Protein AF-A0A7V1RHL3-F1 (afdb_monomer_lite)

Secondary structure (DSSP, 8-state):
---PPPPPPP--------------GGGGGSSS--------------------------------------------------------------PPP-PPPPPHHHHHHHHHHS--EETT-S-HHHHHHHHHHHHHHHHHHHHHHHHHTS--TTEEEEB-TT-SSEEEEEEE---TTT-HHHHHHTT-HHHHHHHHHHHTS--------EEEEEEEE-HHHHHHS---B------SB-HHHHHGGGT--S-----EE-SS-B-GGG--EEE-TTGGGS---BS---TTT---BBPTTSS-GGG-EEE-B-TT-EE-

Radius of gyration: 30.74 Å; chains: 1; bounding box: 94×78×85 Å

Sequence (316 aa):
MGRSQPAPRSSQNRRYSSARHAVSPEARARAAGACCPWASGAGSTAAGAGWAPSMRGDSAADHRNPARRPGSRGASARRIRRGARRNQCAEDATMPDSHAPLTEAQVRQFGEEGCLVLPEVFSPQETAAMAAEADRLLEMAINCSLALGGRSPRLDALRMPDDAETLDVRKLQPVNDLSELFRRVSGDERLLGPLRQLLGAEPVLMEEKLNYKQRIACPVFLQRIPTPVGDDRFFLHHDWGYYRMQGYPPEILSSAIAIDEVTSAKGPLRVLPGSHKREWPLKDPDPAHGLGIVRPGLVPESDLVEVLAPAGSVLI

pLDDT: mean 74.59, std 29.1, range [21.86, 98.75]

Foldseek 3Di:
DDDDDDDDDDDPDPDPPPDDDDDDPVVPPPPPDDDDDDDDDDDDDDDDDDDDDDDDDDDDDDDDDDDDDDDDDDDDPPPPPPPPPPPPDPPDPPDPPADDADDPVQLVQCVFFVKGKFAQLDPLVLLVVVVVVVVVVVVVQLVVCLVVLEHDPQWDWADEPPDLFKIFTFKGPDCLVVDVSVVVVVVDNNVQRHLCVNLVHRDDDDTDMDGDRDIDGDNSSSVRYPHHHDDSDDADFDVCLQVVLVVDDPSDDDKDAQSAFFDVVSVADWGQTNPVVDDADFPDSHSVDGPRHGDPPPDDPVNIDGDGHHHGMMMD

Structure (mmCIF, N/CA/C/O backbone):
data_AF-A0A7V1RHL3-F1
#
_entry.id   AF-A0A7V1RHL3-F1
#
loop_
_atom_site.group_PDB
_atom_site.id
_atom_site.type_symbol
_atom_site.label_atom_id
_atom_site.label_alt_id
_atom_site.label_comp_id
_atom_site.label_asym_id
_atom_site.label_entity_id
_atom_site.label_seq_id
_atom_site.pdbx_PDB_ins_code
_atom_site.Cartn_x
_atom_site.Cartn_y
_atom_site.Cartn_z
_atom_site.occupancy
_atom_site.B_iso_or_equiv
_atom_site.auth_seq_id
_atom_site.auth_comp_id
_atom_site.auth_asym_id
_atom_site.auth_atom_id
_atom_site.pdbx_PDB_model_num
ATOM 1 N N . MET A 1 1 ? -6.499 -20.873 -60.627 1.00 42.16 1 MET A N 1
ATOM 2 C CA . MET A 1 1 ? -5.258 -20.492 -59.918 1.00 42.16 1 MET A CA 1
ATOM 3 C C . MET A 1 1 ? -5.634 -19.583 -58.756 1.00 42.16 1 MET A C 1
ATOM 5 O O . MET A 1 1 ? -5.754 -18.382 -58.939 1.00 42.16 1 MET A O 1
ATOM 9 N N . GLY A 1 2 ? -5.931 -20.170 -57.596 1.00 33.84 2 GLY A N 1
ATOM 10 C CA . GLY A 1 2 ? -6.218 -19.429 -56.367 1.00 33.84 2 GLY A CA 1
ATOM 11 C C . GLY A 1 2 ? -4.930 -19.210 -55.579 1.00 33.84 2 GLY A C 1
ATOM 12 O O . GLY A 1 2 ? -4.141 -20.141 -55.436 1.00 33.84 2 GLY A O 1
ATOM 13 N N . ARG A 1 3 ? -4.704 -17.988 -55.092 1.00 35.59 3 ARG A N 1
ATOM 14 C CA . ARG A 1 3 ? -3.654 -17.691 -54.112 1.00 35.59 3 ARG A CA 1
ATOM 15 C C . ARG A 1 3 ? -4.319 -17.365 -52.779 1.00 35.59 3 ARG A C 1
ATOM 17 O O . ARG A 1 3 ? -4.963 -16.335 -52.626 1.00 35.59 3 ARG A O 1
ATOM 24 N N . SER A 1 4 ? -4.176 -18.305 -51.858 1.00 34.00 4 SER A N 1
ATOM 25 C CA . SER A 1 4 ? -4.563 -18.258 -50.452 1.00 34.00 4 SER A CA 1
ATOM 26 C C . SER A 1 4 ? -3.697 -17.267 -49.667 1.00 34.00 4 SER A C 1
ATOM 28 O O . SER A 1 4 ? -2.469 -17.339 -49.720 1.00 34.00 4 SER A O 1
ATOM 30 N N . GLN A 1 5 ? -4.341 -16.363 -48.928 1.00 36.94 5 GLN A N 1
ATOM 31 C CA . GLN A 1 5 ? -3.709 -15.526 -47.904 1.00 36.94 5 GLN A CA 1
ATOM 32 C C . GLN A 1 5 ? -3.441 -16.352 -46.630 1.00 36.94 5 GLN A C 1
ATOM 34 O O . GLN A 1 5 ? -4.254 -17.221 -46.304 1.00 36.94 5 GLN A O 1
ATOM 39 N N . PRO A 1 6 ? -2.346 -16.110 -45.886 1.00 34.62 6 PRO A N 1
ATOM 40 C CA . PRO A 1 6 ? -2.111 -16.787 -44.619 1.00 34.62 6 PRO A CA 1
ATOM 41 C C . PRO A 1 6 ? -2.853 -16.082 -43.471 1.00 34.62 6 PRO A C 1
ATOM 43 O O . PRO A 1 6 ? -2.792 -14.863 -43.326 1.00 34.62 6 PRO A O 1
ATOM 46 N N . ALA A 1 7 ? -3.540 -16.873 -42.648 1.00 34.12 7 ALA A N 1
ATOM 47 C CA . ALA A 1 7 ? -4.232 -16.432 -41.439 1.00 34.12 7 ALA A CA 1
ATOM 48 C C . ALA A 1 7 ? -3.252 -15.956 -40.339 1.00 34.12 7 ALA A C 1
ATOM 50 O O . ALA A 1 7 ? -2.138 -16.487 -40.239 1.00 34.12 7 ALA A O 1
ATOM 51 N N . PRO A 1 8 ? -3.647 -15.001 -39.474 1.00 32.84 8 PRO A N 1
ATOM 52 C CA . PRO A 1 8 ? -2.813 -14.551 -38.365 1.00 32.84 8 PRO A CA 1
ATOM 53 C C . PRO A 1 8 ? -2.710 -15.627 -37.274 1.00 32.84 8 PRO A C 1
ATOM 55 O O . PRO A 1 8 ? -3.701 -16.221 -36.848 1.00 32.84 8 PRO A O 1
ATOM 58 N N . ARG A 1 9 ? -1.478 -15.875 -36.815 1.00 29.94 9 ARG A N 1
ATOM 59 C CA . ARG A 1 9 ? -1.166 -16.807 -35.726 1.00 29.94 9 ARG A CA 1
ATOM 60 C C . ARG A 1 9 ? -1.725 -16.271 -34.407 1.00 29.94 9 ARG A C 1
ATOM 62 O O . ARG A 1 9 ? -1.303 -15.222 -33.932 1.00 29.94 9 ARG A O 1
ATOM 69 N N . SER A 1 10 ? -2.635 -17.031 -33.808 1.00 29.33 10 SER A N 1
ATOM 70 C CA . SER A 1 10 ? -3.144 -16.827 -32.454 1.00 29.33 10 SER A CA 1
ATOM 71 C C . SER A 1 10 ? -2.003 -16.879 -31.431 1.00 29.33 10 SER A C 1
ATOM 73 O O . SER A 1 10 ? -1.367 -17.924 -31.260 1.00 29.33 10 SER A O 1
ATOM 75 N N . SER A 1 11 ? -1.755 -15.777 -30.726 1.00 29.98 11 SER A N 1
ATOM 76 C CA . SER A 1 11 ? -0.903 -15.752 -29.539 1.00 29.98 11 SER A CA 1
ATOM 77 C C . SER A 1 11 ? -1.627 -16.468 -28.398 1.00 29.98 11 SER A C 1
ATOM 79 O O . SER A 1 11 ? -2.538 -15.924 -27.776 1.00 29.98 11 SER A O 1
ATOM 81 N N . GLN A 1 12 ? -1.250 -17.719 -28.142 1.00 30.19 12 GLN A N 1
ATOM 82 C CA . GLN A 1 12 ? -1.673 -18.447 -26.951 1.00 30.19 12 GLN A CA 1
ATOM 83 C C . GLN A 1 12 ? -1.120 -17.735 -25.710 1.00 30.19 12 GLN A C 1
ATOM 85 O O . GLN A 1 12 ? 0.074 -17.814 -25.420 1.00 30.19 12 GLN A O 1
ATOM 90 N N . ASN A 1 13 ? -1.997 -17.052 -24.972 1.00 26.48 13 ASN A N 1
ATOM 91 C CA . ASN A 1 13 ? -1.735 -16.641 -23.597 1.00 26.48 13 ASN A CA 1
ATOM 92 C C . ASN A 1 13 ? -1.378 -17.890 -22.783 1.00 26.48 13 ASN A C 1
ATOM 94 O O . ASN A 1 13 ? -2.205 -18.790 -22.603 1.00 26.48 13 ASN A O 1
ATOM 98 N N . ARG A 1 14 ? -0.132 -17.964 -22.300 1.00 28.17 14 ARG A N 1
ATOM 99 C CA . ARG A 1 14 ? 0.263 -18.979 -21.323 1.00 28.17 14 ARG A CA 1
ATOM 100 C C . ARG A 1 14 ? -0.489 -18.705 -20.028 1.00 28.17 14 ARG A C 1
ATOM 102 O O . ARG A 1 14 ? -0.226 -17.730 -19.335 1.00 28.17 14 ARG A O 1
ATOM 109 N N . ARG A 1 15 ? -1.428 -19.602 -19.741 1.00 27.84 15 ARG A N 1
ATOM 110 C CA . ARG A 1 15 ? -2.131 -19.737 -18.470 1.00 27.84 15 ARG A CA 1
ATOM 111 C C . ARG A 1 15 ? -1.108 -19.906 -17.345 1.00 27.84 15 ARG A C 1
ATOM 113 O O . ARG A 1 15 ? -0.374 -20.893 -17.341 1.00 27.84 15 ARG A O 1
ATOM 120 N N . TYR A 1 16 ? -1.094 -18.988 -16.386 1.00 27.45 16 TYR A N 1
ATOM 121 C CA . TYR A 1 16 ? -0.571 -19.275 -15.055 1.00 27.45 16 TYR A CA 1
ATOM 122 C C . TYR A 1 16 ? -1.702 -19.918 -14.253 1.00 27.45 16 TYR A C 1
ATOM 124 O O . TYR A 1 16 ? -2.642 -19.259 -13.831 1.00 27.45 16 TYR A O 1
ATOM 132 N N . SER A 1 17 ? -1.637 -21.241 -14.121 1.00 28.53 17 SER A N 1
ATOM 133 C CA . SER A 1 17 ? -2.473 -22.017 -13.208 1.00 28.53 17 SER A CA 1
ATOM 134 C C . SER A 1 17 ? -1.789 -22.031 -11.841 1.00 28.53 17 SER A C 1
ATOM 136 O O . SER A 1 17 ? -0.916 -22.869 -11.610 1.00 28.53 17 SER A O 1
ATOM 138 N N . SER A 1 18 ? -2.177 -21.144 -10.927 1.00 29.31 18 SER A N 1
ATOM 139 C CA . SER A 1 18 ? -1.866 -21.265 -9.495 1.00 29.31 18 SER A CA 1
ATOM 140 C C . SER A 1 18 ? -2.779 -22.319 -8.857 1.00 29.31 18 SER A C 1
ATOM 142 O O . SER A 1 18 ? -3.673 -22.036 -8.070 1.00 29.31 18 SER A O 1
ATOM 144 N N . ALA A 1 19 ? -2.567 -23.581 -9.225 1.00 29.98 19 ALA A N 1
ATOM 145 C CA . ALA A 1 19 ? -3.129 -24.699 -8.481 1.00 29.98 19 ALA A CA 1
ATOM 146 C C . ALA A 1 19 ? -2.221 -25.011 -7.278 1.00 29.98 19 ALA A C 1
ATOM 148 O O . ALA A 1 19 ? -1.003 -25.094 -7.456 1.00 29.98 19 ALA A O 1
ATOM 149 N N . ARG A 1 20 ? -2.856 -25.297 -6.123 1.00 33.31 20 ARG A N 1
ATOM 150 C CA . ARG A 1 20 ? -2.343 -25.680 -4.778 1.00 33.31 20 ARG A CA 1
ATOM 151 C C . ARG A 1 20 ? -2.330 -24.470 -3.822 1.00 33.31 20 ARG A C 1
ATOM 153 O O . ARG A 1 20 ? -1.478 -23.607 -3.953 1.00 33.31 20 ARG A O 1
ATOM 160 N N . HIS A 1 21 ? -3.190 -24.350 -2.810 1.00 31.23 21 HIS A N 1
ATOM 161 C CA . HIS A 1 21 ? -3.530 -25.342 -1.784 1.00 31.23 21 HIS A CA 1
ATOM 162 C C . HIS A 1 21 ? -4.987 -25.165 -1.312 1.00 31.23 21 HIS A C 1
ATOM 164 O O . HIS A 1 21 ? -5.274 -24.297 -0.496 1.00 31.23 21 HIS A O 1
ATOM 170 N N . ALA A 1 22 ? -5.898 -26.028 -1.761 1.00 29.86 22 ALA A N 1
ATOM 171 C CA . ALA A 1 22 ? -7.143 -26.270 -1.039 1.00 29.86 22 ALA A CA 1
ATOM 172 C C . ALA A 1 22 ? -6.902 -27.483 -0.133 1.00 29.86 22 ALA A C 1
ATOM 174 O O . ALA A 1 22 ? -6.856 -28.618 -0.607 1.00 29.86 22 ALA A O 1
ATOM 175 N N . VAL A 1 23 ? -6.661 -27.243 1.155 1.00 33.03 23 VAL A N 1
ATOM 176 C CA . VAL A 1 23 ? -6.651 -28.304 2.170 1.00 33.03 23 VAL A CA 1
ATOM 177 C C . VAL A 1 23 ? -8.060 -28.375 2.748 1.00 33.03 23 VAL A C 1
ATOM 179 O O . VAL A 1 23 ? -8.583 -27.371 3.227 1.00 33.03 23 VAL A O 1
ATOM 182 N N . SER A 1 24 ? -8.685 -29.549 2.671 1.00 32.34 24 SER A N 1
ATOM 183 C CA . SER A 1 24 ? -10.042 -29.784 3.167 1.00 32.34 24 SER A CA 1
ATOM 184 C C . SER A 1 24 ? -10.154 -29.530 4.683 1.00 32.34 24 SER A C 1
ATOM 186 O O . SER A 1 24 ? -9.219 -29.871 5.418 1.00 32.34 24 SER A O 1
ATOM 188 N N . PRO A 1 25 ? -11.299 -29.024 5.185 1.00 35.47 25 PRO A N 1
ATOM 189 C CA . PRO A 1 25 ? -11.500 -28.680 6.601 1.00 35.47 25 PRO A CA 1
ATOM 190 C C . PRO A 1 25 ? -11.224 -29.821 7.599 1.00 35.47 25 PRO A C 1
ATOM 192 O O . PRO A 1 25 ? -10.825 -29.571 8.734 1.00 35.47 25 PRO A O 1
ATOM 195 N N . GLU A 1 26 ? -11.349 -31.080 7.176 1.00 36.19 26 GLU A N 1
ATOM 196 C CA . GLU A 1 26 ? -11.177 -32.263 8.033 1.00 36.19 26 GLU A CA 1
ATOM 197 C C . GLU A 1 26 ? -9.714 -32.567 8.423 1.00 36.19 26 GLU A C 1
ATOM 199 O O . GLU A 1 26 ? -9.467 -33.317 9.367 1.00 36.19 26 GLU A O 1
ATOM 204 N N . ALA A 1 27 ? -8.720 -31.949 7.770 1.00 35.28 27 ALA A N 1
ATOM 205 C CA . ALA A 1 27 ? -7.304 -32.183 8.079 1.00 35.28 27 ALA A CA 1
ATOM 206 C C . ALA A 1 27 ? -6.766 -31.339 9.257 1.00 35.28 27 ALA A C 1
ATOM 208 O O . ALA A 1 27 ? -5.679 -31.620 9.763 1.00 35.28 27 ALA A O 1
ATOM 209 N N . ARG A 1 28 ? -7.511 -30.331 9.742 1.00 38.16 28 ARG A N 1
ATOM 210 C CA . ARG A 1 28 ? -7.065 -29.446 10.842 1.00 38.16 28 ARG A CA 1
ATOM 211 C C . ARG A 1 28 ? -7.204 -30.054 12.245 1.00 38.16 28 ARG A C 1
ATOM 213 O O . ARG A 1 28 ? -6.567 -29.568 13.172 1.00 38.16 28 ARG A O 1
ATOM 220 N N . ALA A 1 29 ? -7.956 -31.142 12.414 1.00 34.97 29 ALA A N 1
ATOM 221 C CA . ALA A 1 29 ? -8.257 -31.708 13.735 1.00 34.97 29 ALA A CA 1
ATOM 222 C C . ALA A 1 29 ? -7.279 -32.798 14.232 1.00 34.97 29 ALA A C 1
ATOM 224 O O . ALA A 1 29 ? -7.515 -33.391 15.280 1.00 34.97 29 ALA A O 1
ATOM 225 N N . ARG A 1 30 ? -6.183 -33.093 13.514 1.00 34.41 30 ARG A N 1
ATOM 226 C CA . ARG A 1 30 ? -5.220 -34.150 13.911 1.00 34.41 30 ARG A CA 1
ATOM 227 C C . ARG A 1 30 ? -3.773 -33.691 14.125 1.00 34.41 30 ARG A C 1
ATOM 229 O O . ARG A 1 30 ? -2.929 -34.524 14.431 1.00 34.41 30 ARG A O 1
ATOM 236 N N . ALA A 1 31 ? -3.484 -32.394 14.017 1.00 35.41 31 ALA A N 1
ATOM 237 C CA . ALA A 1 31 ? -2.128 -31.852 14.190 1.00 35.41 31 ALA A CA 1
ATOM 238 C C . ALA A 1 31 ? -1.924 -31.053 15.495 1.00 35.41 31 ALA A C 1
ATOM 240 O O . ALA A 1 31 ? -0.855 -30.488 15.707 1.00 35.41 31 ALA A O 1
ATOM 241 N N . ALA A 1 32 ? -2.916 -31.027 16.389 1.00 31.23 32 ALA A N 1
ATOM 242 C CA . ALA A 1 32 ? -2.806 -30.441 17.723 1.00 31.23 32 ALA A CA 1
ATOM 243 C C . ALA A 1 32 ? -2.672 -31.561 18.766 1.00 31.23 32 ALA A C 1
ATOM 245 O O . ALA A 1 32 ? -3.649 -31.964 19.390 1.00 31.23 32 ALA A O 1
ATOM 246 N N . GLY A 1 33 ? -1.470 -32.121 18.907 1.00 31.06 33 GLY A N 1
ATOM 247 C CA . GLY A 1 33 ? -1.214 -33.133 19.931 1.00 31.06 33 GLY A CA 1
ATOM 248 C C . GLY A 1 33 ? -0.029 -34.043 19.648 1.00 31.06 33 GLY A C 1
ATOM 249 O O . GLY A 1 33 ? -0.225 -35.236 19.464 1.00 31.06 33 GLY A O 1
ATOM 250 N N . ALA A 1 34 ? 1.191 -33.502 19.636 1.00 27.62 34 ALA A N 1
ATOM 251 C CA . ALA A 1 34 ? 2.392 -34.264 19.989 1.00 27.62 34 ALA A CA 1
ATOM 252 C C . ALA A 1 34 ? 3.576 -33.312 20.212 1.00 27.62 34 ALA A C 1
ATOM 254 O O . ALA A 1 34 ? 4.133 -32.754 19.269 1.00 27.62 34 ALA A O 1
ATOM 255 N N . CYS A 1 35 ? 3.949 -33.137 21.479 1.00 26.23 35 CYS A N 1
ATOM 256 C CA . CYS A 1 35 ? 5.211 -32.542 21.902 1.00 26.23 35 CYS A CA 1
ATOM 257 C C . CYS A 1 35 ? 6.416 -33.302 21.326 1.00 26.23 35 CYS A C 1
ATOM 259 O O . CYS A 1 35 ? 6.458 -34.532 21.366 1.00 26.23 35 CYS A O 1
ATOM 261 N N . CYS A 1 36 ? 7.446 -32.560 20.913 1.00 25.94 36 CYS A N 1
ATOM 262 C CA . CYS A 1 36 ? 8.818 -33.063 20.847 1.00 25.94 36 CYS A CA 1
ATOM 263 C C . CYS A 1 36 ? 9.290 -33.535 22.234 1.00 25.94 36 CYS A C 1
ATOM 265 O O . CYS A 1 36 ? 9.000 -32.879 23.237 1.00 25.94 36 CYS A O 1
ATOM 267 N N . PRO A 1 37 ? 10.120 -34.590 22.284 1.00 30.75 37 PRO A N 1
ATOM 268 C CA . PRO A 1 37 ? 11.396 -34.423 22.973 1.00 30.75 37 PRO A CA 1
ATOM 269 C C . PRO A 1 37 ? 12.556 -35.094 22.224 1.00 30.75 37 PRO A C 1
ATOM 271 O O . PRO A 1 37 ? 12.534 -36.284 21.916 1.00 30.75 37 PRO A O 1
ATOM 274 N N . TRP A 1 38 ? 13.625 -34.332 21.998 1.00 23.55 38 TRP A N 1
ATOM 275 C CA . TRP A 1 38 ? 14.962 -34.873 21.770 1.00 23.55 38 TRP A CA 1
ATOM 276 C C . TRP A 1 38 ? 15.798 -34.604 23.018 1.00 23.55 38 TRP A C 1
ATOM 278 O O . TRP A 1 38 ? 16.204 -33.473 23.265 1.00 23.55 38 TRP A O 1
ATOM 288 N N . ALA A 1 39 ? 16.052 -35.657 23.794 1.00 24.80 39 ALA A N 1
ATOM 289 C CA . ALA A 1 39 ? 17.146 -35.715 24.753 1.00 24.80 39 ALA A CA 1
ATOM 290 C C . ALA A 1 39 ? 17.563 -37.179 24.993 1.00 24.80 39 ALA A C 1
ATOM 292 O O . ALA A 1 39 ? 16.774 -37.982 25.476 1.00 24.80 39 ALA A O 1
ATOM 293 N N . SER A 1 40 ? 18.833 -37.458 24.670 1.00 27.64 40 SER A N 1
ATOM 294 C CA . SER A 1 40 ? 19.772 -38.412 25.299 1.00 27.64 40 SER A CA 1
ATOM 295 C C . SER A 1 40 ? 19.387 -39.887 25.521 1.00 27.64 40 SER A C 1
ATOM 297 O O . SER A 1 40 ? 18.487 -40.204 26.288 1.00 27.64 40 SER A O 1
ATOM 299 N N . GLY A 1 41 ? 20.235 -40.796 25.017 1.00 23.36 41 GLY A N 1
ATOM 300 C CA . GLY A 1 41 ? 20.329 -42.170 25.526 1.00 23.36 41 GLY A CA 1
ATOM 301 C C . GLY A 1 41 ? 21.160 -43.107 24.648 1.00 23.36 41 GLY A C 1
ATOM 302 O O . GLY A 1 41 ? 20.699 -43.553 23.606 1.00 23.36 41 GLY A O 1
ATOM 303 N N . ALA A 1 42 ? 22.387 -43.400 25.079 1.00 25.11 42 ALA A N 1
ATOM 304 C CA . ALA A 1 42 ? 23.268 -44.425 24.523 1.00 25.11 42 ALA A CA 1
ATOM 305 C C . ALA A 1 42 ? 22.756 -45.852 24.813 1.00 25.11 42 ALA A C 1
ATOM 307 O O . ALA A 1 42 ? 22.121 -46.074 25.840 1.00 25.11 42 ALA A O 1
ATOM 308 N N . GLY A 1 43 ? 23.114 -46.835 23.976 1.00 24.09 43 GLY A N 1
ATOM 309 C CA . GLY A 1 43 ? 22.938 -48.254 24.312 1.00 24.09 43 GLY A CA 1
ATOM 310 C C . GLY A 1 43 ? 23.031 -49.208 23.120 1.00 24.09 43 GLY A C 1
ATOM 311 O O . GLY A 1 43 ? 22.181 -49.207 22.243 1.00 24.09 43 GLY A O 1
ATOM 312 N N . SER A 1 44 ? 24.084 -50.020 23.109 1.00 24.45 44 SER A N 1
ATOM 313 C CA . SER A 1 44 ? 24.462 -51.041 22.123 1.00 24.45 44 SER A CA 1
ATOM 314 C C . SER A 1 44 ? 23.552 -52.277 22.057 1.00 24.45 44 SER A C 1
ATOM 316 O O . SER A 1 44 ? 23.033 -52.686 23.091 1.00 24.45 44 SER A O 1
ATOM 318 N N . THR A 1 45 ? 23.520 -52.951 20.895 1.00 27.19 45 THR A N 1
ATOM 319 C CA . THR A 1 45 ? 23.725 -54.413 20.628 1.00 27.19 45 THR A CA 1
ATOM 320 C C . THR A 1 45 ? 23.207 -54.711 19.202 1.00 27.19 45 THR A C 1
ATOM 322 O O . THR A 1 45 ? 22.095 -54.338 18.868 1.00 27.19 45 THR A O 1
ATOM 325 N N . ALA A 1 46 ? 24.050 -55.042 18.216 1.00 24.84 46 ALA A N 1
ATOM 326 C CA . ALA A 1 46 ? 24.690 -56.329 17.887 1.00 24.84 46 ALA A CA 1
ATOM 327 C C . ALA A 1 46 ? 23.828 -57.279 17.012 1.00 24.84 46 ALA A C 1
ATOM 329 O O . ALA A 1 46 ? 22.692 -57.578 17.353 1.00 24.84 46 ALA A O 1
ATOM 330 N N . ALA A 1 47 ? 24.483 -57.805 15.958 1.00 26.27 47 ALA A N 1
ATOM 331 C CA . ALA A 1 47 ? 24.099 -58.860 14.996 1.00 26.27 47 ALA A CA 1
ATOM 332 C C . ALA A 1 47 ? 23.065 -58.477 13.910 1.00 26.27 47 ALA A C 1
ATOM 334 O O . ALA A 1 47 ? 22.050 -57.870 14.199 1.00 26.27 47 ALA A O 1
ATOM 335 N N . GLY A 1 48 ? 23.223 -58.805 12.624 1.00 22.69 48 GLY A N 1
ATOM 336 C CA . GLY A 1 48 ? 24.203 -59.621 11.906 1.00 22.69 48 GLY A CA 1
ATOM 337 C C . GLY A 1 48 ? 23.676 -59.932 10.489 1.00 22.69 48 GLY A C 1
ATOM 338 O O . GLY A 1 48 ? 22.476 -59.836 10.257 1.00 22.69 48 GLY A O 1
ATOM 339 N N . ALA A 1 49 ? 24.587 -60.342 9.595 1.00 27.34 49 ALA A N 1
ATOM 340 C CA . ALA A 1 49 ? 24.392 -60.817 8.210 1.00 27.34 49 ALA A CA 1
ATOM 341 C C . ALA A 1 49 ? 23.976 -59.740 7.174 1.00 27.34 49 ALA A C 1
ATOM 343 O O . ALA A 1 49 ? 22.952 -59.093 7.307 1.00 27.34 49 ALA A O 1
ATOM 344 N N . GLY A 1 50 ? 24.706 -59.446 6.095 1.00 21.86 50 GLY A N 1
ATOM 345 C CA . GLY A 1 50 ? 25.744 -60.189 5.387 1.00 21.86 50 GLY A CA 1
ATOM 346 C C . GLY A 1 50 ? 25.196 -60.686 4.050 1.00 21.86 50 GLY A C 1
ATOM 347 O O . GLY A 1 50 ? 24.494 -61.684 4.051 1.00 21.86 50 GLY A O 1
ATOM 348 N N . TRP A 1 51 ? 25.531 -60.008 2.943 1.00 24.16 51 TRP A N 1
ATOM 349 C CA . TRP A 1 51 ? 25.908 -60.621 1.655 1.00 24.16 51 TRP A CA 1
ATOM 350 C C . TRP A 1 51 ? 26.260 -59.559 0.596 1.00 24.16 51 TRP A C 1
ATOM 352 O O . TRP A 1 51 ? 25.423 -58.776 0.160 1.00 24.16 51 TRP A O 1
ATOM 362 N N . ALA A 1 52 ? 27.523 -59.592 0.172 1.00 27.30 52 ALA A N 1
ATOM 363 C CA . ALA A 1 52 ? 28.027 -59.179 -1.137 1.00 27.30 52 ALA A CA 1
ATOM 364 C C . ALA A 1 52 ? 28.848 -60.365 -1.676 1.00 27.30 52 ALA A C 1
ATOM 366 O O . ALA A 1 52 ? 29.394 -61.131 -0.874 1.00 27.30 52 ALA A O 1
ATOM 367 N N . PRO A 1 53 ? 28.907 -60.570 -3.000 1.00 37.50 53 PRO A N 1
ATOM 368 C CA . PRO A 1 53 ? 30.199 -60.519 -3.720 1.00 37.50 53 PRO A CA 1
ATOM 369 C C . PRO A 1 53 ? 30.011 -59.947 -5.154 1.00 37.50 53 PRO A C 1
ATOM 371 O O . PRO A 1 53 ? 28.881 -59.793 -5.596 1.00 37.50 53 PRO A O 1
ATOM 374 N N . SER A 1 54 ? 30.978 -59.579 -6.005 1.00 29.12 54 SER A N 1
ATOM 375 C CA . SER A 1 54 ? 32.451 -59.650 -6.127 1.00 29.12 54 SER A CA 1
ATOM 376 C C . SER A 1 54 ? 32.831 -58.761 -7.340 1.00 29.12 54 SER A C 1
ATOM 378 O O . SER A 1 54 ? 32.135 -58.815 -8.346 1.00 29.12 54 SER A O 1
ATOM 380 N N . MET A 1 55 ? 33.788 -57.829 -7.232 1.00 26.80 55 MET A N 1
ATOM 381 C CA . MET A 1 55 ? 35.190 -57.860 -7.729 1.00 26.80 55 MET A CA 1
ATOM 382 C C . MET A 1 55 ? 35.468 -57.977 -9.247 1.00 26.80 55 MET A C 1
ATOM 384 O O . MET A 1 55 ? 35.181 -59.011 -9.846 1.00 26.80 55 MET A O 1
ATOM 388 N N . ARG A 1 56 ? 36.213 -56.973 -9.765 1.00 28.67 56 ARG A N 1
ATOM 389 C CA . ARG A 1 56 ? 37.494 -56.985 -10.547 1.00 28.67 56 ARG A CA 1
ATOM 390 C C . ARG A 1 56 ? 37.526 -55.773 -11.510 1.00 28.67 56 ARG A C 1
ATOM 392 O O . ARG A 1 56 ? 36.514 -55.510 -12.140 1.00 28.67 56 ARG A O 1
ATOM 399 N N . GLY A 1 57 ? 38.602 -55.002 -11.698 1.00 26.78 57 GLY A N 1
ATOM 400 C CA . GLY A 1 57 ? 39.970 -55.016 -11.165 1.00 26.78 57 GLY A CA 1
ATOM 401 C C . GLY A 1 57 ? 40.810 -53.842 -11.732 1.00 26.78 57 GLY A C 1
ATOM 402 O O . GLY A 1 57 ? 40.385 -53.220 -12.700 1.00 26.78 57 GLY A O 1
ATOM 403 N N . ASP A 1 58 ? 41.969 -53.610 -11.092 1.00 29.28 58 ASP A N 1
ATOM 404 C CA . ASP A 1 58 ? 43.287 -53.146 -11.602 1.00 29.28 58 ASP A CA 1
ATOM 405 C C . ASP A 1 58 ? 43.429 -51.762 -12.294 1.00 29.28 58 ASP A C 1
ATOM 407 O O . ASP A 1 58 ? 42.625 -51.386 -13.131 1.00 29.28 58 ASP A O 1
ATOM 411 N N . SER A 1 59 ? 44.460 -50.925 -12.084 1.00 29.12 59 SER A N 1
ATOM 412 C CA . SER A 1 59 ? 45.756 -51.030 -11.390 1.00 29.12 59 SER A CA 1
ATOM 413 C C . SER A 1 59 ? 46.394 -49.633 -11.201 1.00 29.12 59 SER A C 1
ATOM 415 O O . SER A 1 59 ? 46.068 -48.681 -11.908 1.00 29.12 59 SER A O 1
ATOM 417 N N . ALA A 1 60 ? 47.332 -49.540 -10.254 1.00 28.67 60 ALA A N 1
ATOM 418 C CA . ALA A 1 60 ? 48.119 -48.367 -9.860 1.00 28.67 60 ALA A CA 1
ATOM 419 C C . ALA A 1 60 ? 49.468 -48.243 -10.604 1.00 28.67 60 ALA A C 1
ATOM 421 O O . ALA A 1 60 ? 49.978 -49.248 -11.090 1.00 28.67 60 ALA A O 1
ATOM 422 N N . ALA A 1 61 ? 50.105 -47.059 -10.563 1.00 31.09 61 ALA A N 1
ATOM 423 C CA . ALA A 1 61 ? 51.564 -46.931 -10.395 1.00 31.09 61 ALA A CA 1
ATOM 424 C C . ALA A 1 61 ? 52.002 -45.514 -9.954 1.00 31.09 61 ALA A C 1
ATOM 426 O O . ALA A 1 61 ? 51.556 -44.499 -10.482 1.00 31.09 61 ALA A O 1
ATOM 427 N N . ASP A 1 62 ? 52.895 -45.520 -8.966 1.00 31.28 62 ASP A N 1
ATOM 428 C CA . ASP A 1 62 ? 53.639 -44.456 -8.275 1.00 31.28 62 ASP A CA 1
ATOM 429 C C . ASP A 1 62 ? 54.956 -44.128 -9.025 1.00 31.28 62 ASP A C 1
ATOM 431 O O . ASP A 1 62 ? 55.379 -44.952 -9.828 1.00 31.28 62 ASP A O 1
ATOM 435 N N . HIS A 1 63 ? 55.606 -42.977 -8.757 1.00 31.12 63 HIS A N 1
ATOM 436 C CA . HIS A 1 63 ? 57.077 -42.825 -8.611 1.00 31.12 63 HIS A CA 1
ATOM 437 C C . HIS A 1 63 ? 57.561 -41.357 -8.430 1.00 31.12 63 HIS A C 1
ATOM 439 O O . HIS A 1 63 ? 57.709 -40.588 -9.371 1.00 31.12 63 HIS A O 1
ATOM 445 N N . ARG A 1 64 ? 57.843 -41.020 -7.162 1.00 28.81 64 ARG A N 1
ATOM 446 C CA . ARG A 1 64 ? 59.063 -40.428 -6.534 1.00 28.81 64 ARG A CA 1
ATOM 447 C C . ARG A 1 64 ? 59.968 -39.363 -7.223 1.00 28.81 64 ARG A C 1
ATOM 449 O O . ARG A 1 64 ? 60.504 -39.536 -8.307 1.00 28.81 64 ARG A O 1
ATOM 456 N N . ASN A 1 65 ? 60.269 -38.353 -6.389 1.00 34.38 65 ASN A N 1
ATOM 457 C CA . ASN A 1 65 ? 61.288 -37.270 -6.376 1.00 34.38 65 ASN A CA 1
ATOM 458 C C . ASN A 1 65 ? 62.759 -37.775 -6.219 1.00 34.38 65 ASN A C 1
ATOM 460 O O . ASN A 1 65 ? 62.914 -38.930 -5.808 1.00 34.38 65 ASN A O 1
ATOM 464 N N . PRO A 1 66 ? 63.840 -36.962 -6.415 1.00 47.47 66 PRO A N 1
ATOM 465 C CA . PRO A 1 66 ? 64.488 -36.292 -5.250 1.00 47.47 66 PRO A CA 1
ATOM 466 C C . PRO A 1 66 ? 65.337 -34.984 -5.458 1.00 47.47 66 PRO A C 1
ATOM 468 O O . PRO A 1 66 ? 65.948 -34.774 -6.498 1.00 47.47 66 PRO A O 1
ATOM 471 N N . ALA A 1 67 ? 65.527 -34.256 -4.325 1.00 32.72 67 ALA A N 1
ATOM 472 C CA . ALA A 1 67 ? 66.720 -33.487 -3.836 1.00 32.72 67 ALA A CA 1
ATOM 473 C C . ALA A 1 67 ? 67.095 -32.096 -4.446 1.00 32.72 67 ALA A C 1
ATOM 475 O O . ALA A 1 67 ? 66.953 -31.902 -5.637 1.00 32.72 67 ALA A O 1
ATOM 476 N N . ARG A 1 68 ? 67.661 -31.069 -3.757 1.00 29.91 68 ARG A N 1
ATOM 477 C CA . ARG A 1 68 ? 68.120 -30.768 -2.365 1.00 29.91 68 ARG A CA 1
ATOM 478 C C . ARG A 1 68 ? 68.395 -29.229 -2.198 1.00 29.91 68 ARG A C 1
ATOM 480 O O . ARG A 1 68 ? 68.596 -28.528 -3.176 1.00 29.91 68 ARG A O 1
ATOM 487 N N . ARG A 1 69 ? 68.403 -28.762 -0.932 1.00 32.16 69 ARG A N 1
ATOM 488 C CA . ARG A 1 69 ? 68.650 -27.417 -0.291 1.00 32.16 69 ARG A CA 1
ATOM 489 C C . ARG A 1 69 ? 70.136 -26.914 -0.379 1.00 32.16 69 ARG A C 1
ATOM 491 O O . ARG A 1 69 ? 70.896 -27.734 -0.887 1.00 32.16 69 ARG A O 1
ATOM 498 N N . PRO A 1 70 ? 70.633 -25.743 0.171 1.00 44.09 70 PRO A N 1
ATOM 499 C CA . PRO A 1 70 ? 70.172 -24.983 1.377 1.00 44.09 70 PRO A CA 1
ATOM 500 C C . PRO A 1 70 ? 70.468 -23.450 1.562 1.00 44.09 70 PRO A C 1
ATOM 502 O O . PRO A 1 70 ? 71.252 -22.843 0.847 1.00 44.09 70 PRO A O 1
ATOM 505 N N . GLY A 1 71 ? 69.920 -22.886 2.664 1.00 27.95 71 GLY A N 1
ATOM 506 C CA . GLY A 1 71 ? 70.486 -21.775 3.475 1.00 27.95 71 GLY A CA 1
ATOM 507 C C . GLY A 1 71 ? 69.661 -20.469 3.521 1.00 27.95 71 GLY A C 1
ATOM 508 O O . GLY A 1 71 ? 69.065 -20.110 2.522 1.00 27.95 71 GLY A O 1
ATOM 509 N N . SER A 1 72 ? 69.586 -19.642 4.575 1.00 30.56 72 SER A N 1
ATOM 510 C CA . SER A 1 72 ? 69.562 -19.774 6.048 1.00 30.56 72 SER A CA 1
ATOM 511 C C . SER A 1 72 ? 69.217 -18.381 6.645 1.00 30.56 72 SER A C 1
ATOM 513 O O . SER A 1 72 ? 69.693 -17.398 6.089 1.00 30.56 72 SER A O 1
ATOM 515 N N . ARG A 1 73 ? 68.542 -18.326 7.817 1.00 30.55 73 ARG A N 1
ATOM 516 C CA . ARG A 1 73 ? 68.410 -17.181 8.778 1.00 30.55 73 ARG A CA 1
ATOM 517 C C . ARG A 1 73 ? 67.520 -15.997 8.319 1.00 30.55 73 ARG A C 1
ATOM 519 O O . ARG A 1 73 ? 67.554 -15.619 7.167 1.00 30.55 73 ARG A O 1
ATOM 526 N N . GLY A 1 74 ? 66.703 -15.331 9.138 1.00 28.08 74 GLY A N 1
ATOM 527 C CA . GLY A 1 74 ? 66.430 -15.389 10.572 1.00 28.08 74 GLY A CA 1
ATOM 528 C C . GLY A 1 74 ? 65.184 -14.544 10.928 1.00 28.08 74 GLY A C 1
ATOM 529 O O . GLY A 1 74 ? 64.637 -13.826 10.100 1.00 28.08 74 GLY A O 1
ATOM 530 N N . ALA A 1 75 ? 64.741 -14.721 12.170 1.00 31.70 75 ALA A N 1
ATOM 531 C CA . ALA A 1 75 ? 63.554 -14.235 12.880 1.00 31.70 75 ALA A CA 1
ATOM 532 C C . ALA A 1 75 ? 62.915 -12.869 12.522 1.00 31.70 75 ALA A C 1
ATOM 534 O O . ALA A 1 75 ? 63.574 -11.837 12.522 1.00 31.70 75 ALA A O 1
ATOM 535 N N . SER A 1 76 ? 61.574 -12.856 12.457 1.00 32.91 76 SER A N 1
ATOM 536 C CA . SER A 1 76 ? 60.707 -12.106 13.392 1.00 32.91 76 SER A CA 1
ATOM 537 C C . SER A 1 76 ? 59.230 -12.411 13.099 1.00 32.91 76 SER A C 1
ATOM 539 O O . SER A 1 76 ? 58.623 -11.861 12.182 1.00 32.91 76 SER A O 1
ATOM 541 N N . ALA A 1 77 ? 58.636 -13.320 13.875 1.00 34.19 77 ALA A N 1
ATOM 542 C CA . ALA A 1 77 ? 57.200 -13.568 13.840 1.00 34.19 77 ALA A CA 1
ATOM 543 C C . ALA A 1 77 ? 56.483 -12.428 14.581 1.00 34.19 77 ALA A C 1
ATOM 545 O O . ALA A 1 77 ? 56.311 -12.466 15.802 1.00 34.19 77 ALA A O 1
ATOM 546 N N . ARG A 1 78 ? 56.055 -11.393 13.847 1.00 33.44 78 ARG A N 1
ATOM 547 C CA . ARG A 1 78 ? 55.096 -10.412 14.369 1.00 33.44 78 ARG A CA 1
ATOM 548 C C . ARG A 1 78 ? 53.770 -11.123 14.616 1.00 33.44 78 ARG A C 1
ATOM 550 O O . ARG A 1 78 ? 53.002 -11.404 13.702 1.00 33.44 78 ARG A O 1
ATOM 557 N N . ARG A 1 79 ? 53.513 -11.408 15.891 1.00 33.53 79 ARG A N 1
ATOM 558 C CA . ARG A 1 79 ? 52.224 -11.845 16.422 1.00 33.53 79 ARG A CA 1
ATOM 559 C C . ARG A 1 79 ? 51.209 -10.732 16.150 1.00 33.53 79 ARG A C 1
ATOM 561 O O . ARG A 1 79 ? 51.118 -9.776 16.917 1.00 33.53 79 ARG A O 1
ATOM 568 N N . ILE A 1 80 ? 50.472 -10.825 15.042 1.00 35.56 80 ILE A N 1
ATOM 569 C CA . ILE A 1 80 ? 49.306 -9.972 14.804 1.00 35.56 80 ILE A CA 1
ATOM 570 C C . ILE A 1 80 ? 48.302 -10.329 15.898 1.00 35.56 80 ILE A C 1
ATOM 572 O O . ILE A 1 80 ? 47.662 -11.380 15.863 1.00 35.56 80 ILE A O 1
ATOM 576 N N . ARG A 1 81 ? 48.207 -9.474 16.920 1.00 32.25 81 ARG A N 1
ATOM 577 C CA . ARG A 1 81 ? 47.107 -9.508 17.877 1.00 32.25 81 ARG A CA 1
ATOM 578 C C . ARG A 1 81 ? 45.840 -9.238 17.067 1.00 32.25 81 ARG A C 1
ATOM 580 O O . ARG A 1 81 ? 45.551 -8.091 16.746 1.00 32.25 81 ARG A O 1
ATOM 587 N N . ARG A 1 82 ? 45.102 -10.293 16.703 1.00 34.88 82 ARG A N 1
ATOM 588 C CA . ARG A 1 82 ? 43.698 -10.167 16.307 1.00 34.88 82 ARG A CA 1
ATOM 589 C C . ARG A 1 82 ? 42.971 -9.621 17.530 1.00 34.88 82 ARG A C 1
ATOM 591 O O . ARG A 1 82 ? 42.637 -10.370 18.442 1.00 34.88 82 ARG A O 1
ATOM 598 N N . GLY A 1 83 ? 42.813 -8.303 17.581 1.00 29.94 83 GLY A N 1
ATOM 599 C CA . GLY A 1 83 ? 41.850 -7.675 18.464 1.00 29.94 83 GLY A CA 1
ATOM 600 C C . GLY A 1 83 ? 40.484 -8.181 18.038 1.00 29.94 83 GLY A C 1
ATOM 601 O O . GLY A 1 83 ? 39.925 -7.699 17.058 1.00 29.94 83 GLY A O 1
ATOM 602 N N . ALA A 1 84 ? 39.979 -9.192 18.738 1.00 35.09 84 ALA A N 1
ATOM 603 C CA . ALA A 1 84 ? 38.573 -9.527 18.710 1.00 35.09 84 ALA A CA 1
ATOM 604 C C . ALA A 1 84 ? 37.836 -8.346 19.350 1.00 35.09 84 ALA A C 1
ATOM 606 O O . ALA A 1 84 ? 37.554 -8.346 20.546 1.00 35.09 84 ALA A O 1
ATOM 607 N N . ARG A 1 85 ? 37.553 -7.305 18.559 1.00 33.44 85 ARG A N 1
ATOM 608 C CA . ARG A 1 85 ? 36.384 -6.480 18.835 1.00 33.44 85 ARG A CA 1
ATOM 609 C C . ARG A 1 85 ? 35.215 -7.426 18.625 1.00 33.44 85 ARG A C 1
ATOM 611 O O . ARG A 1 85 ? 34.829 -7.704 17.495 1.00 33.44 85 ARG A O 1
ATOM 618 N N . ARG A 1 86 ? 34.738 -8.016 19.725 1.00 32.88 86 ARG A N 1
ATOM 619 C CA . ARG A 1 86 ? 33.358 -8.475 19.798 1.00 32.88 86 ARG A CA 1
ATOM 620 C C . ARG A 1 86 ? 32.547 -7.254 19.399 1.00 32.88 86 ARG A C 1
ATOM 622 O O . ARG A 1 86 ? 32.465 -6.302 20.169 1.00 32.88 86 ARG A O 1
ATOM 629 N N . ASN A 1 87 ? 32.039 -7.252 18.174 1.00 32.97 87 ASN A N 1
ATOM 630 C CA . ASN A 1 87 ? 30.845 -6.488 17.897 1.00 32.97 87 ASN A CA 1
ATOM 631 C C . ASN A 1 87 ? 29.841 -7.059 18.892 1.00 32.97 87 ASN A C 1
ATOM 633 O O . ASN A 1 87 ? 29.470 -8.228 18.791 1.00 32.97 87 ASN A O 1
ATOM 637 N N . GLN A 1 88 ? 29.541 -6.291 19.935 1.00 34.94 88 GLN A N 1
ATOM 638 C CA . GLN A 1 88 ? 28.305 -6.470 20.664 1.00 34.94 88 GLN A CA 1
ATOM 639 C C . GLN A 1 88 ? 27.230 -6.317 19.599 1.00 34.94 88 GLN A C 1
ATOM 641 O O . GLN A 1 88 ? 26.929 -5.218 19.143 1.00 34.94 88 GLN A O 1
ATOM 646 N N . CYS A 1 89 ? 26.778 -7.466 19.099 1.00 31.02 89 CYS A N 1
ATOM 647 C CA . CYS A 1 89 ? 25.457 -7.594 18.542 1.00 31.02 89 CYS A CA 1
ATOM 648 C C . CYS A 1 89 ? 24.542 -6.902 19.544 1.00 31.02 89 CYS A C 1
ATOM 650 O O . CYS A 1 89 ? 24.588 -7.215 20.735 1.00 31.02 89 CYS A O 1
ATOM 652 N N . ALA A 1 90 ? 23.812 -5.905 19.062 1.00 36.50 90 ALA A N 1
ATOM 653 C CA . ALA A 1 90 ? 22.643 -5.389 19.738 1.00 36.50 90 ALA A CA 1
ATOM 654 C C . ALA A 1 90 ? 21.636 -6.547 19.835 1.00 36.50 90 ALA A C 1
ATOM 656 O O . ALA A 1 90 ? 20.767 -6.718 18.987 1.00 36.50 90 ALA A O 1
ATOM 657 N N . GLU A 1 91 ? 21.867 -7.431 20.799 1.00 39.84 91 GLU A N 1
ATOM 658 C CA . GLU A 1 91 ? 20.829 -8.205 21.452 1.00 39.84 91 GLU A CA 1
ATOM 659 C C . GLU A 1 91 ? 20.130 -7.217 22.400 1.00 39.84 91 GLU A C 1
ATOM 661 O O . GLU A 1 91 ? 20.802 -6.421 23.056 1.00 39.84 91 GLU A O 1
ATOM 666 N N . ASP A 1 92 ? 18.798 -7.229 22.384 1.00 34.44 92 ASP A N 1
ATOM 667 C CA . ASP A 1 92 ? 17.877 -6.274 23.021 1.00 34.44 92 ASP A CA 1
ATOM 668 C C . ASP A 1 92 ? 17.716 -4.903 22.345 1.00 34.44 92 ASP A C 1
ATOM 670 O O . ASP A 1 92 ? 17.919 -3.844 22.933 1.00 34.44 92 ASP A O 1
ATOM 674 N N . ALA A 1 93 ? 17.201 -4.916 21.114 1.00 38.00 93 ALA A N 1
ATOM 675 C CA . ALA A 1 93 ? 16.120 -3.987 20.797 1.00 38.00 93 ALA A CA 1
ATOM 676 C C . ALA A 1 93 ? 14.808 -4.708 21.132 1.00 38.00 93 ALA A C 1
ATOM 678 O O . ALA A 1 93 ? 14.249 -5.421 20.297 1.00 38.00 93 ALA A O 1
ATOM 679 N N . THR A 1 94 ? 14.365 -4.598 22.383 1.00 35.94 94 THR A N 1
ATOM 680 C CA . THR A 1 94 ? 12.983 -4.898 22.751 1.00 35.94 94 THR A CA 1
ATOM 681 C C . THR A 1 94 ? 12.087 -4.060 21.845 1.00 35.94 94 THR A C 1
ATOM 683 O O . THR A 1 94 ? 12.111 -2.830 21.892 1.00 35.94 94 THR A O 1
ATOM 686 N N . MET A 1 95 ? 11.359 -4.733 20.951 1.00 42.69 95 MET A N 1
ATOM 687 C CA . MET A 1 95 ? 10.301 -4.100 20.167 1.00 42.69 95 MET A CA 1
ATOM 688 C C . MET A 1 95 ? 9.355 -3.428 21.172 1.00 42.69 95 MET A C 1
ATOM 690 O O . MET A 1 95 ? 9.018 -4.078 22.165 1.00 42.69 95 MET A O 1
ATOM 694 N N . PRO A 1 96 ? 8.984 -2.150 20.993 1.00 44.12 96 PRO A N 1
ATOM 695 C CA . PRO A 1 96 ? 8.089 -1.486 21.927 1.00 44.12 96 PRO A CA 1
ATOM 696 C C . PRO A 1 96 ? 6.803 -2.306 22.058 1.00 44.12 96 PRO A C 1
ATOM 698 O O . PRO A 1 96 ? 6.209 -2.702 21.053 1.00 44.12 96 PRO A O 1
ATOM 701 N N . ASP A 1 97 ? 6.438 -2.594 23.310 1.00 49.22 97 ASP A N 1
ATOM 702 C CA . ASP A 1 97 ? 5.224 -3.316 23.678 1.00 49.22 97 ASP A CA 1
ATOM 703 C C . ASP A 1 97 ? 4.019 -2.724 22.937 1.00 49.22 97 ASP A C 1
ATOM 705 O O . ASP A 1 97 ? 3.866 -1.504 22.877 1.00 49.22 97 ASP A O 1
ATOM 709 N N . SER A 1 98 ? 3.216 -3.622 22.356 1.00 55.03 98 SER A N 1
ATOM 710 C CA . SER A 1 98 ? 1.879 -3.439 21.770 1.00 55.03 98 SER A CA 1
ATOM 711 C C . SER A 1 98 ? 1.355 -1.998 21.723 1.00 55.03 98 SER A C 1
ATOM 713 O O . SER A 1 98 ? 1.123 -1.385 22.769 1.00 55.03 98 SER A O 1
ATOM 715 N N . HIS A 1 99 ? 1.035 -1.496 20.523 1.00 63.28 99 HIS A N 1
ATOM 716 C CA . HIS A 1 99 ? 0.205 -0.295 20.401 1.00 63.28 99 HIS A CA 1
ATOM 717 C C . HIS A 1 99 ? -1.031 -0.451 21.298 1.00 63.28 99 HIS A C 1
ATOM 719 O O . HIS A 1 99 ? -1.633 -1.529 21.339 1.00 63.28 99 HIS A O 1
ATOM 725 N N . ALA A 1 100 ? -1.396 0.607 22.028 1.00 75.69 100 ALA A N 1
ATOM 726 C CA . ALA A 1 100 ? -2.592 0.589 22.859 1.00 75.69 100 ALA A CA 1
ATOM 727 C C . ALA A 1 100 ? -3.792 0.100 22.021 1.00 75.69 100 ALA A C 1
ATOM 729 O O . ALA A 1 100 ? -3.888 0.478 20.845 1.00 75.69 100 ALA A O 1
ATOM 730 N N . PRO A 1 101 ? -4.690 -0.728 22.587 1.00 89.62 101 PRO A N 1
ATOM 731 C CA . PRO A 1 101 ? -5.892 -1.161 21.886 1.00 89.62 101 PRO A CA 1
ATOM 732 C C . PRO A 1 101 ? -6.635 0.025 21.272 1.00 89.62 101 PRO A C 1
ATOM 734 O O . PRO A 1 101 ? -6.617 1.130 21.825 1.00 89.62 101 PRO A O 1
ATOM 737 N N . LEU A 1 102 ? -7.314 -0.204 20.147 1.00 96.50 102 LEU A N 1
ATOM 738 C CA . LEU A 1 102 ? -8.153 0.823 19.546 1.00 96.50 102 LEU A CA 1
ATOM 739 C C . LEU A 1 102 ? -9.196 1.275 20.562 1.00 96.50 102 LEU A C 1
ATOM 741 O O . LEU A 1 102 ? -9.862 0.461 21.211 1.00 96.50 102 LEU A O 1
ATOM 745 N N . THR A 1 103 ? -9.359 2.587 20.670 1.00 97.06 103 THR A N 1
ATOM 746 C CA . THR A 1 103 ? -10.411 3.180 21.493 1.00 97.06 103 THR A CA 1
ATOM 747 C C . THR A 1 103 ? -11.787 2.826 20.929 1.00 97.06 103 THR A C 1
ATOM 749 O O . THR A 1 103 ? -11.953 2.621 19.725 1.00 97.06 103 THR A O 1
ATOM 752 N N . GLU A 1 104 ? -12.818 2.838 21.774 1.00 97.25 104 GLU A N 1
ATOM 753 C CA . GLU A 1 104 ? -14.204 2.635 21.324 1.00 97.25 104 GLU A CA 1
ATOM 754 C C . GLU A 1 104 ? -14.620 3.635 20.234 1.00 97.25 104 GLU A C 1
ATOM 756 O O . GLU A 1 104 ? -15.419 3.312 19.357 1.00 97.25 104 GLU A O 1
ATOM 761 N N . ALA A 1 105 ? -14.067 4.852 20.269 1.00 97.62 105 ALA A N 1
ATOM 762 C CA . ALA A 1 105 ? -14.302 5.859 19.245 1.00 97.62 105 ALA A CA 1
ATOM 763 C C . ALA A 1 105 ? -13.710 5.458 17.887 1.00 97.62 105 ALA A C 1
ATOM 765 O O . ALA A 1 105 ? -14.403 5.575 16.882 1.00 97.62 105 ALA A O 1
ATOM 766 N N . GLN A 1 106 ? -12.482 4.935 17.863 1.00 97.88 106 GLN A N 1
ATOM 767 C CA . GLN A 1 106 ? -11.834 4.453 16.638 1.00 97.88 106 GLN A CA 1
ATOM 768 C C . GLN A 1 106 ? -12.537 3.216 16.067 1.00 97.88 106 GLN A C 1
ATOM 770 O O . GLN A 1 106 ? -12.749 3.136 14.861 1.00 97.88 106 GLN A O 1
ATOM 775 N N . VAL A 1 107 ? -12.960 2.280 16.925 1.00 97.94 107 VAL A N 1
ATOM 776 C CA . VAL A 1 107 ? -13.739 1.105 16.493 1.00 97.94 107 VAL A CA 1
ATOM 777 C C . VAL A 1 107 ? -15.075 1.533 15.885 1.00 97.94 107 VAL A C 1
ATOM 779 O O . VAL A 1 107 ? -15.457 1.044 14.822 1.00 97.94 107 VAL A O 1
ATOM 782 N N . ARG A 1 108 ? -15.780 2.478 16.523 1.00 98.00 108 ARG A N 1
ATOM 783 C CA . ARG A 1 108 ? -17.031 3.027 15.987 1.00 98.00 108 ARG A CA 1
ATOM 784 C C . ARG A 1 108 ? -16.808 3.752 14.662 1.00 98.00 108 ARG A C 1
ATOM 786 O O . ARG A 1 108 ? -17.568 3.503 13.733 1.00 98.00 108 ARG A O 1
ATOM 793 N N . GLN A 1 109 ? -15.768 4.581 14.557 1.00 97.75 109 GLN A N 1
ATOM 794 C CA . GLN A 1 109 ? -15.415 5.265 13.312 1.00 97.75 109 GLN A CA 1
ATOM 795 C C . GLN A 1 109 ? -15.188 4.255 12.186 1.00 97.75 109 GLN A C 1
ATOM 797 O O . GLN A 1 109 ? -15.808 4.371 11.134 1.00 97.75 109 GLN A O 1
ATOM 802 N N . PHE A 1 110 ? -14.378 3.220 12.420 1.00 97.88 110 PHE A N 1
ATOM 803 C CA . PHE A 1 110 ? -14.149 2.176 11.425 1.00 97.88 110 PHE A CA 1
ATOM 804 C C . PHE A 1 110 ? -15.456 1.470 11.024 1.00 97.88 110 PHE A C 1
ATOM 806 O O . PHE A 1 110 ? -15.727 1.273 9.842 1.00 97.88 110 PHE A O 1
ATOM 813 N N . GLY A 1 111 ? -16.326 1.148 11.985 1.00 97.25 111 GLY A N 1
ATOM 814 C CA . GLY A 1 111 ? -17.642 0.575 11.694 1.00 97.25 111 GLY A CA 1
ATOM 815 C C . GLY A 1 111 ? -18.548 1.507 10.876 1.00 97.25 111 GLY A C 1
ATOM 816 O O . GLY A 1 111 ? -19.309 1.051 10.016 1.00 97.25 111 GLY A O 1
ATOM 817 N N . GLU A 1 112 ? -18.470 2.816 11.112 1.00 97.81 112 GLU A N 1
ATOM 818 C CA . GLU A 1 112 ? -19.304 3.819 10.455 1.00 97.81 112 GLU A CA 1
ATOM 819 C C . GLU A 1 112 ? -18.809 4.197 9.055 1.00 97.81 112 GLU A C 1
ATOM 821 O O . GLU A 1 112 ? -19.613 4.211 8.115 1.00 97.81 112 GLU A O 1
ATOM 826 N N . GLU A 1 113 ? -17.509 4.444 8.924 1.00 97.62 113 GLU A N 1
ATOM 827 C CA . GLU A 1 113 ? -16.842 5.008 7.748 1.00 97.62 113 GLU A CA 1
ATOM 828 C C . GLU A 1 113 ? -16.130 3.947 6.900 1.00 97.62 113 GLU A C 1
ATOM 830 O O . GLU A 1 113 ? -15.974 4.142 5.698 1.00 97.62 113 GLU A O 1
ATOM 835 N N . GLY A 1 114 ? -15.756 2.806 7.481 1.00 96.25 114 GLY A N 1
ATOM 836 C CA . GLY A 1 114 ? -15.058 1.724 6.778 1.00 96.25 114 GLY A CA 1
ATOM 837 C C . GLY A 1 114 ? -13.571 1.986 6.552 1.00 96.25 114 GLY A C 1
ATOM 838 O O . GLY A 1 114 ? -12.943 1.244 5.805 1.00 96.25 114 GLY A O 1
ATOM 839 N N . CYS A 1 115 ? -13.027 3.041 7.162 1.00 96.50 115 CYS A N 1
ATOM 840 C CA . CYS A 1 115 ? -11.609 3.370 7.142 1.00 96.50 115 CYS A CA 1
ATOM 841 C C . CYS A 1 115 ? -11.177 3.992 8.474 1.00 96.50 115 CYS A C 1
ATOM 843 O O . CYS A 1 115 ? -11.970 4.658 9.144 1.00 96.50 115 CYS A O 1
ATOM 845 N N . LEU A 1 116 ? -9.913 3.806 8.843 1.00 97.38 116 LEU A N 1
ATOM 846 C CA . LEU A 1 116 ? -9.305 4.380 10.038 1.00 97.38 116 LEU A CA 1
ATOM 847 C C . LEU A 1 116 ? -7.836 4.729 9.776 1.00 97.38 116 LEU A C 1
ATOM 849 O O . LEU A 1 116 ? -7.089 3.932 9.216 1.00 97.38 116 LEU A O 1
ATOM 853 N N . VAL A 1 117 ? -7.402 5.907 10.230 1.00 97.75 117 VAL A N 1
ATOM 854 C CA . VAL A 1 117 ? -5.988 6.307 10.208 1.00 97.75 117 VAL A CA 1
ATOM 855 C C . VAL A 1 117 ? -5.447 6.312 11.631 1.00 97.75 117 VAL A C 1
ATOM 857 O O . VAL A 1 117 ? -5.960 7.015 12.502 1.00 97.75 117 VAL A O 1
ATOM 860 N N . LEU A 1 118 ? -4.389 5.541 11.855 1.00 97.75 118 LEU A N 1
ATOM 861 C CA . LEU A 1 118 ? -3.587 5.549 13.071 1.00 97.75 118 LEU A CA 1
ATOM 862 C C . LEU A 1 118 ? -2.302 6.331 12.772 1.00 97.75 118 LEU A C 1
ATOM 864 O O . LEU A 1 118 ? -1.442 5.814 12.054 1.00 97.75 118 LEU A O 1
ATOM 868 N N . PRO A 1 119 ? -2.179 7.586 13.233 1.00 96.94 119 PRO A N 1
ATOM 869 C CA . PRO A 1 119 ? -1.041 8.422 12.883 1.00 96.94 119 PRO A CA 1
ATOM 870 C C . PRO A 1 119 ? 0.237 7.957 13.586 1.00 96.94 119 PRO A C 1
ATOM 872 O O . PRO A 1 119 ? 0.190 7.548 14.743 1.00 96.94 119 PRO A O 1
ATOM 875 N N . GLU A 1 120 ? 1.370 8.061 12.884 1.00 96.06 120 GLU A N 1
ATOM 876 C CA . GLU A 1 120 ? 2.723 7.961 13.467 1.00 96.06 120 GLU A CA 1
ATOM 877 C C . GLU A 1 120 ? 2.973 6.688 14.310 1.00 96.06 120 GLU A C 1
ATOM 879 O O . GLU A 1 120 ? 3.701 6.706 15.302 1.00 96.06 120 GLU A O 1
ATOM 884 N N . VAL A 1 121 ? 2.382 5.557 13.905 1.00 97.56 121 VAL A N 1
ATOM 885 C CA . VAL A 1 121 ? 2.565 4.239 14.547 1.00 97.56 121 VAL A CA 1
ATOM 886 C C . VAL A 1 121 ? 4.022 3.770 14.466 1.00 97.56 121 VAL A C 1
ATOM 888 O O . VAL A 1 121 ? 4.542 3.134 15.390 1.00 97.56 121 VAL A O 1
ATOM 891 N N . PHE A 1 122 ? 4.678 4.083 13.351 1.00 97.88 122 PHE A N 1
ATOM 892 C CA . PHE A 1 122 ? 6.096 3.840 13.129 1.00 97.88 122 PHE A CA 1
ATOM 893 C C . PHE A 1 122 ? 6.870 5.152 13.185 1.00 97.88 122 PHE A C 1
ATOM 895 O O . PHE A 1 122 ? 6.458 6.170 12.631 1.00 97.88 122 PHE A O 1
ATOM 902 N N . SER A 1 123 ? 8.023 5.110 13.842 1.00 98.00 123 SER A N 1
ATOM 903 C CA . SER A 1 123 ? 8.906 6.261 13.989 1.00 98.00 123 SER A CA 1
ATOM 904 C C . SER A 1 123 ? 9.523 6.696 12.650 1.00 98.00 123 SER A C 1
ATOM 906 O O . SER A 1 123 ? 9.665 5.878 11.735 1.00 98.00 123 SER A O 1
ATOM 908 N N . PRO A 1 124 ? 10.001 7.951 12.541 1.00 98.25 124 PRO A N 1
ATOM 909 C CA . PRO A 1 124 ? 10.720 8.425 11.356 1.00 98.25 124 PRO A CA 1
ATOM 910 C C . PRO A 1 124 ? 11.940 7.571 10.975 1.00 98.25 124 PRO A C 1
ATOM 912 O O . PRO A 1 124 ? 12.307 7.479 9.807 1.00 98.25 124 PRO A O 1
ATOM 915 N N . GLN A 1 125 ? 12.599 6.946 11.954 1.00 98.50 125 GLN A N 1
ATOM 916 C CA . GLN A 1 125 ? 13.737 6.059 11.711 1.00 98.50 125 GLN A CA 1
ATOM 917 C C . GLN A 1 125 ? 13.291 4.736 11.080 1.00 98.50 125 GLN A C 1
ATOM 919 O O . GLN A 1 125 ? 13.955 4.231 10.174 1.00 98.50 125 GLN A O 1
ATOM 924 N N . GLU A 1 126 ? 12.170 4.181 11.542 1.00 98.50 126 GLU A N 1
ATOM 925 C CA . GLU A 1 126 ? 11.594 2.956 10.985 1.00 98.50 126 GLU A CA 1
ATOM 926 C C . GLU A 1 126 ? 11.092 3.185 9.560 1.00 98.50 126 GLU A C 1
ATOM 928 O O . GLU A 1 126 ? 11.394 2.388 8.674 1.00 98.50 126 GLU A O 1
ATOM 933 N N . THR A 1 127 ? 10.395 4.293 9.305 1.00 98.38 127 THR A N 1
ATOM 934 C CA . THR A 1 127 ? 9.899 4.620 7.960 1.00 98.38 127 THR A CA 1
ATOM 935 C C . THR A 1 127 ? 11.033 4.907 6.985 1.00 98.38 127 THR A C 1
ATOM 937 O O . THR A 1 127 ? 10.995 4.420 5.859 1.00 98.38 127 THR A O 1
ATOM 940 N N . ALA A 1 128 ? 12.099 5.588 7.419 1.00 98.56 128 ALA A N 1
ATOM 941 C CA . ALA A 1 128 ? 13.300 5.768 6.605 1.00 98.56 128 ALA A CA 1
ATOM 942 C C . ALA A 1 128 ? 13.969 4.427 6.248 1.00 98.56 128 ALA A C 1
ATOM 944 O O . ALA A 1 128 ? 14.439 4.250 5.123 1.00 98.56 128 ALA A O 1
ATOM 945 N N . ALA A 1 129 ? 13.988 3.460 7.173 1.00 98.75 129 ALA A N 1
ATOM 946 C CA . ALA A 1 129 ? 14.490 2.115 6.891 1.00 98.75 129 ALA A CA 1
ATOM 947 C C . ALA A 1 129 ? 13.592 1.361 5.893 1.00 98.75 129 ALA A C 1
ATOM 949 O O . ALA A 1 129 ? 14.109 0.699 4.993 1.00 98.75 129 ALA A O 1
ATOM 950 N N . MET A 1 130 ? 12.265 1.492 6.013 1.00 98.69 130 MET A N 1
ATOM 951 C CA . MET A 1 130 ? 11.314 0.932 5.045 1.00 98.69 130 MET A CA 1
ATOM 952 C C . MET A 1 130 ? 11.491 1.553 3.655 1.00 98.69 130 MET A C 1
ATOM 954 O O . MET A 1 130 ? 11.517 0.818 2.672 1.00 98.69 130 MET A O 1
ATOM 958 N N . ALA A 1 131 ? 11.668 2.874 3.565 1.00 98.50 131 ALA A N 1
ATOM 959 C CA . ALA A 1 131 ? 11.903 3.577 2.304 1.00 98.50 131 ALA A CA 1
ATOM 960 C C . ALA A 1 131 ? 13.183 3.083 1.613 1.00 98.50 131 ALA A C 1
ATOM 962 O O . ALA A 1 131 ? 13.146 2.665 0.458 1.00 98.50 131 ALA A O 1
ATOM 963 N N . ALA A 1 132 ? 14.298 3.026 2.349 1.00 98.69 132 ALA A N 1
ATOM 964 C CA . ALA A 1 132 ? 15.567 2.542 1.811 1.00 98.69 132 ALA A CA 1
ATOM 965 C C . ALA A 1 132 ? 15.488 1.080 1.334 1.00 98.69 132 ALA A C 1
ATOM 967 O O . ALA A 1 132 ? 16.076 0.714 0.314 1.00 98.69 132 ALA A O 1
ATOM 968 N N . GLU A 1 133 ? 14.753 0.230 2.053 1.00 98.75 133 GLU A N 1
ATOM 969 C CA . GLU A 1 133 ? 14.548 -1.159 1.646 1.00 98.75 133 GLU A CA 1
ATOM 970 C C . GLU A 1 133 ? 13.624 -1.274 0.425 1.00 98.75 133 GLU A C 1
ATOM 972 O O . GLU A 1 133 ? 13.888 -2.086 -0.464 1.00 98.75 133 GLU A O 1
ATOM 977 N N . ALA A 1 134 ? 12.581 -0.444 0.332 1.00 98.50 134 ALA A N 1
ATOM 978 C CA . ALA A 1 134 ? 11.724 -0.364 -0.847 1.00 98.50 134 ALA A CA 1
ATOM 979 C C . ALA A 1 134 ? 12.520 0.049 -2.097 1.00 98.50 134 ALA A C 1
ATOM 981 O O . ALA A 1 134 ? 12.355 -0.573 -3.151 1.00 98.50 134 ALA A O 1
ATOM 982 N N . ASP A 1 135 ? 13.424 1.024 -1.974 1.00 98.00 135 ASP A N 1
ATOM 983 C CA . ASP A 1 135 ? 14.328 1.434 -3.054 1.00 98.00 135 ASP A CA 1
ATOM 984 C C . ASP A 1 135 ? 15.268 0.294 -3.462 1.00 98.00 135 ASP A C 1
ATOM 986 O O . ASP A 1 135 ? 15.382 -0.035 -4.647 1.00 98.00 135 ASP A O 1
ATOM 990 N N . ARG A 1 136 ? 15.888 -0.385 -2.486 1.00 98.44 136 ARG A N 1
ATOM 991 C CA . ARG A 1 136 ? 16.785 -1.524 -2.741 1.00 98.44 136 ARG A CA 1
ATOM 992 C C . ARG A 1 136 ? 16.073 -2.661 -3.478 1.00 98.44 136 ARG A C 1
ATOM 994 O O . ARG A 1 136 ? 16.643 -3.268 -4.389 1.00 98.44 136 ARG A O 1
ATOM 1001 N N . LEU A 1 137 ? 14.845 -2.990 -3.078 1.00 98.38 137 LEU A N 1
ATOM 1002 C CA . LEU A 1 137 ? 14.051 -4.045 -3.711 1.00 98.38 137 LEU A CA 1
ATOM 1003 C C . LEU A 1 137 ? 13.626 -3.672 -5.134 1.00 98.38 137 LEU A C 1
ATOM 1005 O O . LEU A 1 137 ? 13.661 -4.529 -6.023 1.00 98.38 137 LEU A O 1
ATOM 1009 N N . LEU A 1 138 ? 13.261 -2.409 -5.362 1.00 97.81 138 LEU A N 1
ATOM 1010 C CA . LEU A 1 138 ? 12.937 -1.905 -6.692 1.00 97.81 138 LEU A CA 1
ATOM 1011 C C . LEU A 1 138 ? 14.159 -1.957 -7.615 1.00 97.81 138 LEU A C 1
ATOM 1013 O O . LEU A 1 138 ? 14.075 -2.506 -8.717 1.00 97.81 138 LEU A O 1
ATOM 1017 N N . GLU A 1 139 ? 15.307 -1.463 -7.151 1.00 97.12 139 GLU A N 1
ATOM 1018 C CA . GLU A 1 139 ? 16.569 -1.531 -7.888 1.00 97.12 139 GLU A CA 1
ATOM 1019 C C . GLU A 1 139 ? 16.926 -2.983 -8.235 1.00 97.12 139 GLU A C 1
ATOM 1021 O O . GLU A 1 139 ? 17.249 -3.297 -9.384 1.00 97.12 139 GLU A O 1
ATOM 1026 N N . MET A 1 140 ? 16.802 -3.898 -7.269 1.00 97.69 140 MET A N 1
ATOM 1027 C CA . MET A 1 140 ? 17.011 -5.326 -7.496 1.00 97.69 140 MET A CA 1
ATOM 1028 C C . MET A 1 140 ? 16.074 -5.867 -8.586 1.00 97.69 140 MET A C 1
ATOM 1030 O O . MET A 1 140 ? 16.534 -6.548 -9.504 1.00 97.69 140 MET A O 1
ATOM 1034 N N . ALA A 1 141 ? 14.777 -5.550 -8.535 1.00 97.00 141 ALA A N 1
ATOM 1035 C CA . ALA A 1 141 ? 13.805 -6.011 -9.525 1.00 97.00 141 ALA A CA 1
ATOM 1036 C C . ALA A 1 141 ? 14.117 -5.495 -10.941 1.00 97.00 141 ALA A C 1
ATOM 1038 O O . ALA A 1 141 ? 14.018 -6.256 -11.912 1.00 97.00 141 ALA A O 1
ATOM 1039 N N . ILE A 1 142 ? 14.535 -4.234 -11.068 1.00 96.38 142 ILE A N 1
ATOM 1040 C CA . ILE A 1 142 ? 14.942 -3.614 -12.337 1.00 96.38 142 ILE A CA 1
ATOM 1041 C C . ILE A 1 142 ? 16.211 -4.274 -12.875 1.00 96.38 142 ILE A C 1
ATOM 1043 O O . ILE A 1 142 ? 16.228 -4.745 -14.015 1.00 96.38 142 ILE A O 1
ATOM 1047 N N . ASN A 1 143 ? 17.254 -4.374 -12.050 1.00 96.19 143 ASN A N 1
ATOM 1048 C CA . ASN A 1 143 ? 18.545 -4.927 -12.451 1.00 96.19 143 ASN A CA 1
ATOM 1049 C C . ASN A 1 143 ? 18.437 -6.406 -12.835 1.00 96.19 143 ASN A C 1
ATOM 1051 O O . ASN A 1 143 ? 18.978 -6.816 -13.864 1.00 96.19 143 ASN A O 1
ATOM 1055 N N . CYS A 1 144 ? 17.677 -7.204 -12.079 1.00 96.00 144 CYS A N 1
ATOM 1056 C CA . CYS A 1 144 ? 17.388 -8.588 -12.450 1.00 96.00 144 CYS A CA 1
ATOM 1057 C C . CYS A 1 144 ? 16.629 -8.670 -13.777 1.00 96.00 144 CYS A C 1
ATOM 1059 O O . CYS A 1 144 ? 16.957 -9.514 -14.610 1.00 96.00 144 CYS A O 1
ATOM 1061 N N . SER A 1 145 ? 15.659 -7.781 -14.010 1.00 96.50 145 SER A N 1
ATOM 1062 C CA . SER A 1 145 ? 14.915 -7.769 -15.273 1.00 96.50 145 SER A CA 1
ATOM 1063 C C . SER A 1 145 ? 15.827 -7.481 -16.470 1.00 96.50 145 SER A C 1
ATOM 1065 O O . SER A 1 145 ? 15.759 -8.164 -17.492 1.00 96.50 145 SER A O 1
ATOM 1067 N N . LEU A 1 146 ? 16.726 -6.503 -16.330 1.00 95.94 146 LEU A N 1
ATOM 1068 C CA . LEU A 1 146 ? 17.715 -6.141 -17.347 1.00 95.94 146 LEU A CA 1
ATOM 1069 C C . LEU A 1 146 ? 18.726 -7.261 -17.613 1.00 95.94 146 LEU A C 1
ATOM 1071 O O . LEU A 1 146 ? 19.049 -7.534 -18.771 1.00 95.94 146 LEU A O 1
ATOM 1075 N N . ALA A 1 147 ? 19.227 -7.900 -16.554 1.00 95.62 147 ALA A N 1
ATOM 1076 C CA . ALA A 1 147 ? 20.206 -8.978 -16.649 1.00 95.62 147 ALA A CA 1
ATOM 1077 C C . ALA A 1 147 ? 19.620 -10.228 -17.318 1.00 95.62 147 ALA A C 1
ATOM 1079 O O . ALA A 1 147 ? 20.289 -10.870 -18.125 1.00 95.62 147 ALA A O 1
ATOM 1080 N N . LEU A 1 148 ? 18.361 -10.551 -17.011 1.00 95.50 148 LEU A N 1
ATOM 1081 C CA . LEU A 1 148 ? 17.661 -11.716 -17.554 1.00 95.50 148 LEU A CA 1
ATOM 1082 C C . LEU A 1 148 ? 16.972 -11.435 -18.898 1.00 95.50 148 LEU A C 1
ATOM 1084 O O . LEU A 1 148 ? 16.498 -12.367 -19.544 1.00 95.50 148 LEU A O 1
ATOM 1088 N N . GLY A 1 149 ? 16.905 -10.170 -19.327 1.00 94.44 149 GLY A N 1
ATOM 1089 C CA . GLY A 1 149 ? 16.227 -9.769 -20.561 1.00 94.44 149 GLY A CA 1
ATOM 1090 C C . GLY A 1 149 ? 14.710 -9.971 -20.518 1.00 94.44 149 GLY A C 1
ATOM 1091 O O . GLY A 1 149 ? 14.085 -10.167 -21.558 1.00 94.44 149 GLY A O 1
ATOM 1092 N N . GLY A 1 150 ? 14.109 -9.949 -19.328 1.00 93.06 150 GLY A N 1
ATOM 1093 C CA . GLY A 1 150 ? 12.676 -10.150 -19.142 1.00 93.06 150 GLY A CA 1
ATOM 1094 C C . GLY A 1 150 ? 12.175 -9.485 -17.868 1.00 93.06 150 GLY A C 1
ATOM 1095 O O . GLY A 1 150 ? 12.854 -9.512 -16.848 1.00 93.06 150 GLY A O 1
ATOM 1096 N N . ARG A 1 151 ? 10.982 -8.883 -17.921 1.00 93.56 151 ARG A N 1
ATOM 1097 C CA . ARG A 1 151 ? 10.390 -8.195 -16.767 1.00 93.56 151 ARG A CA 1
ATOM 1098 C C . ARG A 1 151 ? 10.170 -9.168 -15.610 1.00 93.56 151 ARG A C 1
ATOM 1100 O O . ARG A 1 151 ? 9.553 -10.217 -15.800 1.00 93.56 151 ARG A O 1
ATOM 1107 N N . SER A 1 152 ? 10.621 -8.786 -14.417 1.00 95.06 152 SER A N 1
ATOM 1108 C CA . SER A 1 152 ? 10.297 -9.494 -13.180 1.00 95.06 152 SER A CA 1
ATOM 1109 C C . SER A 1 152 ? 8.777 -9.648 -13.052 1.00 95.06 152 SER A C 1
ATOM 1111 O O . SER A 1 152 ? 8.065 -8.651 -13.157 1.00 95.06 152 SER A O 1
ATOM 1113 N N . PRO A 1 153 ? 8.254 -10.854 -12.772 1.00 94.75 153 PRO A N 1
ATOM 1114 C CA . PRO A 1 153 ? 6.818 -11.049 -12.575 1.00 94.75 153 PRO A CA 1
ATOM 1115 C C . PRO A 1 153 ? 6.291 -10.338 -11.322 1.00 94.75 153 PRO A C 1
ATOM 1117 O O . PRO A 1 153 ? 5.083 -10.185 -11.182 1.00 94.75 153 PRO A O 1
ATOM 1120 N N . ARG A 1 154 ? 7.186 -9.907 -10.422 1.00 96.12 154 ARG A N 1
ATOM 1121 C CA . ARG A 1 154 ? 6.828 -9.139 -9.226 1.00 96.12 154 ARG A CA 1
ATOM 1122 C C . ARG A 1 154 ? 6.613 -7.655 -9.505 1.00 96.12 154 ARG A C 1
ATOM 1124 O O . ARG A 1 154 ? 5.981 -6.983 -8.700 1.00 96.12 154 ARG A O 1
ATOM 1131 N N . 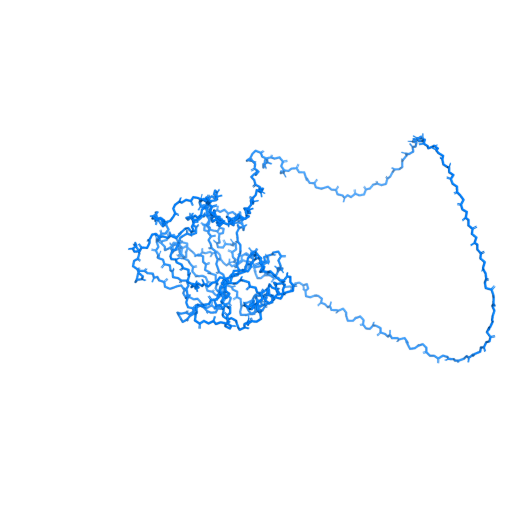LEU A 1 155 ? 7.186 -7.150 -10.599 1.00 96.38 155 LEU A N 1
ATOM 1132 C CA . LEU A 1 155 ? 7.212 -5.732 -10.934 1.00 96.38 155 LEU A CA 1
ATOM 1133 C C . LEU A 1 155 ? 6.041 -5.388 -11.853 1.00 96.38 155 LEU A C 1
ATOM 1135 O O . LEU A 1 155 ? 6.009 -5.801 -13.017 1.00 96.38 155 LEU A O 1
ATOM 1139 N N . ASP A 1 156 ? 5.124 -4.579 -11.337 1.00 94.62 156 ASP A N 1
ATOM 1140 C CA . ASP A 1 156 ? 4.131 -3.882 -12.138 1.00 94.62 156 ASP A CA 1
ATOM 1141 C C . ASP A 1 156 ? 4.592 -2.448 -12.385 1.00 94.62 156 ASP A C 1
ATOM 1143 O O . ASP A 1 156 ? 4.749 -1.639 -11.463 1.00 94.62 156 ASP A O 1
ATOM 1147 N N . ALA A 1 157 ? 4.840 -2.161 -13.654 1.00 94.50 157 ALA A N 1
ATOM 1148 C CA . ALA A 1 157 ? 5.299 -0.872 -14.116 1.00 94.50 157 ALA A CA 1
ATOM 1149 C C . ALA A 1 157 ? 4.829 -0.637 -15.551 1.00 94.50 157 ALA A C 1
ATOM 1151 O O . ALA A 1 157 ? 4.679 -1.585 -16.340 1.00 94.50 157 ALA A O 1
ATOM 1152 N N . LEU A 1 158 ? 4.625 0.633 -15.875 1.00 94.00 158 LEU A N 1
ATOM 1153 C CA . LEU A 1 158 ? 4.159 1.093 -17.173 1.00 94.00 158 LEU A CA 1
ATOM 1154 C C . LEU A 1 158 ? 5.005 2.251 -17.684 1.00 94.00 158 LEU A C 1
ATOM 1156 O O . LEU A 1 158 ? 5.835 2.814 -16.976 1.00 94.00 158 LEU A O 1
ATOM 1160 N N . ARG A 1 159 ? 4.773 2.587 -18.945 1.00 93.25 159 ARG A N 1
ATOM 1161 C CA . ARG A 1 159 ? 5.299 3.782 -19.587 1.00 93.25 159 ARG A CA 1
ATOM 1162 C C . ARG A 1 159 ? 4.129 4.684 -19.964 1.00 93.25 159 ARG A C 1
ATOM 1164 O O . ARG A 1 159 ? 3.151 4.188 -20.530 1.00 93.25 159 ARG A O 1
ATOM 1171 N N . MET A 1 160 ? 4.224 5.987 -19.720 1.00 88.06 160 MET A N 1
ATOM 1172 C CA . MET A 1 160 ? 3.193 6.902 -20.219 1.00 88.06 160 MET A CA 1
ATOM 1173 C C . MET A 1 160 ? 3.256 7.034 -21.745 1.00 88.06 160 MET A C 1
ATOM 1175 O O . MET A 1 160 ? 4.324 6.885 -22.342 1.00 88.06 160 MET A O 1
ATOM 1179 N N . PRO A 1 161 ? 2.127 7.325 -22.413 1.00 87.38 161 PRO A N 1
ATOM 1180 C CA . PRO A 1 161 ? 2.105 7.532 -23.860 1.00 87.38 161 PRO A CA 1
ATOM 1181 C C . PRO A 1 161 ? 3.037 8.649 -24.352 1.00 87.38 161 PRO A C 1
ATOM 1183 O O . PRO A 1 161 ? 3.549 8.566 -25.466 1.00 87.38 161 PRO A O 1
ATOM 1186 N N . ASP A 1 162 ? 3.239 9.678 -23.534 1.00 87.69 162 ASP A N 1
ATOM 1187 C CA . ASP A 1 162 ? 3.962 10.914 -23.838 1.00 87.69 162 ASP A CA 1
ATOM 1188 C C . ASP A 1 162 ? 5.368 10.981 -23.221 1.00 87.69 162 ASP A C 1
ATOM 1190 O O . ASP A 1 162 ? 6.051 11.994 -23.357 1.00 87.69 162 ASP A O 1
ATOM 1194 N N . ASP A 1 163 ? 5.837 9.895 -22.603 1.00 86.62 163 ASP A N 1
ATOM 1195 C CA . ASP A 1 163 ? 7.156 9.837 -21.979 1.00 86.62 163 ASP A CA 1
ATOM 1196 C C . ASP A 1 163 ? 7.870 8.529 -22.315 1.00 86.62 163 ASP A C 1
ATOM 1198 O O . ASP A 1 163 ? 7.508 7.441 -21.865 1.00 86.62 163 ASP A O 1
ATOM 1202 N N . ALA A 1 164 ? 8.905 8.646 -23.142 1.00 84.31 164 ALA A N 1
ATOM 1203 C CA . ALA A 1 164 ? 9.686 7.511 -23.610 1.00 84.31 164 ALA A CA 1
ATOM 1204 C C . ALA A 1 164 ? 10.862 7.145 -22.691 1.00 84.31 164 ALA A C 1
ATOM 1206 O O . ALA A 1 164 ? 11.497 6.114 -22.919 1.00 84.31 164 ALA A O 1
ATOM 1207 N N . GLU A 1 165 ? 11.158 7.969 -21.686 1.00 90.19 165 GLU A N 1
ATOM 1208 C CA . GLU A 1 165 ? 12.401 7.913 -20.909 1.00 90.19 165 GLU A CA 1
ATOM 1209 C C . GLU A 1 165 ? 12.171 7.426 -19.477 1.00 90.19 165 GLU A C 1
ATOM 1211 O O . GLU A 1 165 ? 13.088 6.894 -18.837 1.00 90.19 165 GLU A O 1
ATOM 1216 N N . THR A 1 166 ? 10.947 7.577 -18.971 1.00 92.88 166 THR A N 1
ATOM 1217 C CA . THR A 1 166 ? 10.617 7.208 -17.598 1.00 92.88 166 THR A CA 1
ATOM 1218 C C . THR A 1 166 ? 9.672 6.017 -17.489 1.00 92.88 166 THR A C 1
ATOM 1220 O O . THR A 1 166 ? 8.830 5.735 -18.344 1.00 92.88 166 THR A O 1
ATOM 1223 N N . LEU A 1 167 ? 9.868 5.284 -16.401 1.00 93.81 167 LEU A N 1
ATOM 1224 C CA . LEU A 1 167 ? 9.062 4.155 -15.990 1.00 93.81 167 LEU A CA 1
ATOM 1225 C C . LEU A 1 167 ? 8.235 4.583 -14.776 1.00 93.81 167 LEU A C 1
ATOM 1227 O O . LEU A 1 167 ? 8.803 5.010 -13.769 1.00 93.81 167 LEU A O 1
ATOM 1231 N N . ASP A 1 168 ? 6.918 4.424 -14.854 1.00 94.12 168 ASP A N 1
ATOM 1232 C CA . ASP A 1 168 ? 6.041 4.566 -13.695 1.00 94.12 168 ASP A CA 1
ATOM 1233 C C . ASP A 1 168 ? 5.930 3.227 -12.998 1.00 94.12 168 ASP A C 1
ATOM 1235 O O . ASP A 1 168 ? 5.352 2.262 -13.513 1.00 94.12 168 ASP A O 1
ATOM 1239 N N . VAL A 1 169 ? 6.521 3.167 -11.815 1.00 94.75 169 VAL A N 1
ATOM 1240 C CA . VAL A 1 169 ? 6.465 1.995 -10.959 1.00 94.75 169 VAL A CA 1
ATOM 1241 C C . VAL A 1 169 ? 5.168 2.079 -10.177 1.00 94.75 169 VAL A C 1
ATOM 1243 O O . VAL A 1 169 ? 4.938 3.047 -9.457 1.00 94.75 169 VAL A O 1
ATOM 1246 N N . ARG A 1 170 ? 4.324 1.057 -10.317 1.00 94.50 170 ARG A N 1
ATOM 1247 C CA . ARG A 1 170 ? 3.050 0.971 -9.598 1.00 94.50 170 ARG A CA 1
ATOM 1248 C C . ARG A 1 170 ? 3.171 0.090 -8.378 1.00 94.50 170 ARG A C 1
ATOM 1250 O O . ARG A 1 170 ? 2.660 0.423 -7.313 1.00 94.50 170 ARG A O 1
ATOM 1257 N N . LYS A 1 171 ? 3.805 -1.072 -8.543 1.00 95.25 171 LYS A N 1
ATOM 1258 C CA . LYS A 1 171 ? 3.781 -2.105 -7.515 1.00 95.25 171 LYS A CA 1
ATOM 1259 C C . LYS A 1 171 ? 4.949 -3.072 -7.610 1.00 95.25 171 LYS A C 1
ATOM 1261 O O . LYS A 1 171 ? 5.337 -3.479 -8.705 1.00 95.25 171 LYS A O 1
ATOM 1266 N N . LEU A 1 172 ? 5.424 -3.514 -6.451 1.00 97.69 172 LEU A N 1
ATOM 1267 C CA . LEU A 1 172 ? 6.283 -4.683 -6.306 1.00 97.69 172 LEU A CA 1
ATOM 1268 C C . LEU A 1 172 ? 5.629 -5.667 -5.329 1.00 97.69 172 LEU A C 1
ATOM 1270 O O . LEU A 1 172 ? 5.334 -5.293 -4.197 1.00 97.69 172 LEU A O 1
ATOM 1274 N N . GLN A 1 173 ? 5.370 -6.901 -5.772 1.00 97.12 173 GLN A N 1
ATOM 1275 C CA . GLN A 1 173 ? 4.767 -7.945 -4.932 1.00 97.12 173 GLN A CA 1
ATOM 1276 C C . GLN A 1 173 ? 5.075 -9.368 -5.436 1.00 97.12 173 GLN A C 1
ATOM 1278 O O . GLN A 1 173 ? 5.122 -9.574 -6.651 1.00 97.12 173 GLN A O 1
ATOM 1283 N N . PRO A 1 174 ? 5.182 -10.382 -4.563 1.00 97.25 174 PRO A N 1
ATOM 1284 C CA . PRO A 1 174 ? 5.410 -10.268 -3.121 1.00 97.25 174 PRO A CA 1
ATOM 1285 C C . PRO A 1 174 ? 6.837 -9.769 -2.805 1.00 97.25 174 PRO A C 1
ATOM 1287 O O . PRO A 1 174 ? 7.748 -9.947 -3.620 1.00 97.25 174 PRO A O 1
ATOM 1290 N N . VAL A 1 175 ? 7.027 -9.130 -1.649 1.00 97.38 175 VAL A N 1
ATOM 1291 C CA . VAL A 1 175 ? 8.303 -8.659 -1.096 1.00 97.38 175 VAL A CA 1
ATOM 1292 C C . VAL A 1 175 ? 8.712 -9.304 0.233 1.00 97.38 175 VAL A C 1
ATOM 1294 O O . VAL A 1 175 ? 9.892 -9.239 0.584 1.00 97.38 175 VAL A O 1
ATOM 1297 N N . ASN A 1 176 ? 7.811 -9.956 0.971 1.00 97.38 176 ASN A N 1
ATOM 1298 C CA . ASN A 1 176 ? 8.145 -10.525 2.286 1.00 97.38 176 ASN A CA 1
ATOM 1299 C C . ASN A 1 176 ? 9.142 -11.690 2.205 1.00 97.38 176 ASN A C 1
ATOM 1301 O O . ASN A 1 176 ? 9.897 -11.929 3.146 1.00 97.38 176 ASN A O 1
ATOM 1305 N N . ASP A 1 177 ? 9.179 -12.408 1.080 1.00 97.00 177 ASP A N 1
ATOM 1306 C CA . ASP A 1 177 ? 10.181 -13.442 0.797 1.00 97.00 177 ASP A CA 1
ATOM 1307 C C . ASP A 1 177 ? 11.546 -12.861 0.382 1.00 97.00 177 ASP A C 1
ATOM 1309 O O . ASP A 1 177 ? 12.547 -13.578 0.368 1.00 97.00 177 ASP A O 1
ATOM 1313 N N . LEU A 1 178 ? 11.597 -11.565 0.060 1.00 97.62 178 LEU A N 1
ATOM 1314 C CA . LEU A 1 178 ? 12.796 -10.845 -0.379 1.00 97.62 178 LEU A CA 1
ATOM 1315 C C . LEU A 1 178 ? 13.391 -9.939 0.704 1.00 97.62 178 LEU A C 1
ATOM 1317 O O . LEU A 1 178 ? 14.540 -9.505 0.571 1.00 97.62 178 LEU A O 1
ATOM 1321 N N . SER A 1 179 ? 12.616 -9.630 1.746 1.00 98.44 179 SER A N 1
ATOM 1322 C CA . SER A 1 179 ? 12.985 -8.673 2.781 1.00 98.44 179 SER A CA 1
ATOM 1323 C C . SER A 1 179 ? 12.565 -9.129 4.170 1.00 98.44 179 SER A C 1
ATOM 1325 O O . SER A 1 179 ? 11.387 -9.175 4.518 1.00 98.44 179 SER A O 1
ATOM 1327 N N . GLU A 1 180 ? 13.568 -9.379 5.009 1.00 98.25 180 GLU A N 1
ATOM 1328 C CA . GLU A 1 180 ? 13.371 -9.644 6.433 1.00 98.25 180 GLU A CA 1
ATOM 1329 C C . GLU A 1 180 ? 12.713 -8.455 7.153 1.00 98.25 180 GLU A C 1
ATOM 1331 O O . GLU A 1 180 ? 11.949 -8.665 8.093 1.00 98.25 180 GLU A O 1
ATOM 1336 N N . LEU A 1 181 ? 12.967 -7.218 6.703 1.00 98.56 181 LEU A N 1
ATOM 1337 C CA . LEU A 1 181 ? 12.340 -6.020 7.261 1.00 98.56 181 LEU A CA 1
ATOM 1338 C C . LEU A 1 181 ? 10.827 -6.050 7.031 1.00 98.56 181 LEU A C 1
ATOM 1340 O O . LEU A 1 181 ? 10.071 -6.023 7.998 1.00 98.56 181 LEU A O 1
ATOM 1344 N N . PHE A 1 182 ? 10.375 -6.171 5.779 1.00 98.44 182 PHE A N 1
ATOM 1345 C CA . PHE A 1 182 ? 8.939 -6.190 5.479 1.00 98.44 182 PHE A CA 1
ATOM 1346 C C . PHE A 1 182 ? 8.239 -7.432 6.030 1.00 98.44 182 PHE A C 1
ATOM 1348 O O . PHE A 1 182 ? 7.105 -7.334 6.507 1.00 98.44 182 PHE A O 1
ATOM 1355 N N . ARG A 1 183 ? 8.942 -8.571 6.107 1.00 97.88 183 ARG A N 1
ATOM 1356 C CA . ARG A 1 183 ? 8.446 -9.759 6.808 1.00 97.88 183 ARG A CA 1
ATOM 1357 C C . ARG A 1 183 ? 8.174 -9.483 8.291 1.00 97.88 183 ARG A C 1
ATOM 1359 O O . ARG A 1 183 ? 7.162 -9.945 8.808 1.00 97.88 183 ARG A O 1
ATOM 1366 N N . ARG A 1 184 ? 9.060 -8.751 8.979 1.00 97.81 184 ARG A N 1
ATOM 1367 C CA . ARG A 1 184 ? 8.869 -8.357 10.387 1.00 97.81 184 ARG A CA 1
ATOM 1368 C C . ARG A 1 184 ? 7.759 -7.330 10.547 1.00 97.81 184 ARG A C 1
ATOM 1370 O O . ARG A 1 184 ? 6.911 -7.521 11.405 1.00 97.81 184 ARG A O 1
ATOM 1377 N N . VAL A 1 185 ? 7.737 -6.300 9.704 1.00 96.88 185 VAL A N 1
ATOM 1378 C CA . VAL A 1 185 ? 6.705 -5.249 9.724 1.00 96.88 185 VAL A CA 1
ATOM 1379 C C . VAL A 1 185 ? 5.309 -5.843 9.523 1.00 96.88 185 VAL A C 1
ATOM 1381 O O . VAL A 1 185 ? 4.382 -5.497 10.245 1.00 96.88 185 VAL A O 1
ATOM 1384 N N . SER A 1 186 ? 5.168 -6.804 8.606 1.00 96.44 186 SER A N 1
ATOM 1385 C CA . SER A 1 186 ? 3.898 -7.504 8.359 1.00 96.44 186 SER A CA 1
ATOM 1386 C C . SER A 1 186 ? 3.409 -8.339 9.550 1.00 96.44 186 SER A C 1
ATOM 1388 O O . SER A 1 186 ? 2.241 -8.712 9.593 1.00 96.44 186 SER A O 1
ATOM 1390 N N . GLY A 1 187 ? 4.303 -8.672 10.484 1.00 95.81 187 GLY A N 1
ATOM 1391 C CA . GLY A 1 187 ? 4.000 -9.398 11.715 1.00 95.81 187 GLY A CA 1
ATOM 1392 C C . GLY A 1 187 ? 4.090 -8.536 12.976 1.00 95.81 187 GLY A C 1
ATOM 1393 O O . GLY A 1 187 ? 4.143 -9.091 14.069 1.00 95.81 187 GLY A O 1
ATOM 1394 N N . ASP A 1 188 ? 4.187 -7.211 12.844 1.00 96.69 188 ASP A N 1
ATOM 1395 C CA . ASP A 1 188 ? 4.347 -6.301 13.979 1.00 96.69 188 ASP A CA 1
ATOM 1396 C C . ASP A 1 188 ? 3.017 -6.143 14.733 1.00 96.69 188 ASP A C 1
ATOM 1398 O O . ASP A 1 188 ? 1.971 -5.893 14.132 1.00 96.69 188 ASP A O 1
ATOM 1402 N N . GLU A 1 189 ? 3.035 -6.260 16.062 1.00 95.50 189 GLU A N 1
ATOM 1403 C CA . GLU A 1 189 ? 1.819 -6.174 16.883 1.00 95.50 189 GLU A CA 1
ATOM 1404 C C . GLU A 1 189 ? 1.178 -4.783 16.880 1.00 95.50 189 GLU A C 1
ATOM 1406 O O . GLU A 1 189 ? -0.020 -4.661 17.133 1.00 95.50 189 GLU A O 1
ATOM 1411 N N . ARG A 1 190 ? 1.921 -3.729 16.522 1.00 95.88 190 ARG A N 1
ATOM 1412 C CA . ARG A 1 190 ? 1.332 -2.401 16.297 1.00 95.88 190 ARG A CA 1
ATOM 1413 C C . ARG A 1 190 ? 0.408 -2.376 15.074 1.00 95.88 190 ARG A C 1
ATOM 1415 O O . ARG A 1 190 ? -0.484 -1.536 15.017 1.00 95.88 190 ARG A O 1
ATOM 1422 N N . LEU A 1 191 ? 0.595 -3.304 14.131 1.00 94.94 191 LEU A N 1
ATOM 1423 C CA . LEU A 1 191 ? -0.293 -3.533 12.991 1.00 94.94 191 LEU A CA 1
ATOM 1424 C C . LEU A 1 191 ? -1.343 -4.607 13.310 1.00 94.94 191 LEU A C 1
ATOM 1426 O O . LEU A 1 191 ? -2.539 -4.389 13.118 1.00 94.94 191 LEU A O 1
ATOM 1430 N N . LEU A 1 192 ? -0.907 -5.765 13.815 1.00 96.00 192 LEU A N 1
ATOM 1431 C CA . LEU A 1 192 ? -1.788 -6.914 14.036 1.00 96.00 192 LEU A CA 1
ATOM 1432 C C . LEU A 1 192 ? -2.785 -6.700 15.178 1.00 96.00 192 LEU A C 1
ATOM 1434 O O . LEU A 1 192 ? -3.915 -7.166 15.071 1.00 96.00 192 LEU A O 1
ATOM 1438 N N . GLY A 1 193 ? -2.416 -5.972 16.236 1.00 96.19 193 GLY A N 1
ATOM 1439 C CA . GLY A 1 193 ? -3.295 -5.660 17.366 1.00 96.19 193 GLY A CA 1
ATOM 1440 C C . GLY A 1 193 ? -4.603 -4.986 16.936 1.00 96.19 193 GLY A C 1
ATOM 1441 O O . GLY A 1 193 ? -5.676 -5.556 17.161 1.00 96.19 193 GLY A O 1
ATOM 1442 N N . PRO A 1 194 ? -4.540 -3.818 16.267 1.00 96.62 194 PRO A N 1
ATOM 1443 C CA . PRO A 1 194 ? -5.711 -3.157 15.696 1.00 96.62 194 PRO A CA 1
ATOM 1444 C C . PRO A 1 194 ? -6.526 -4.046 14.749 1.00 96.62 194 PRO A C 1
ATOM 1446 O O . PRO A 1 194 ? -7.746 -4.130 14.886 1.00 96.62 194 PRO A O 1
ATOM 1449 N N . LEU A 1 195 ? -5.870 -4.759 13.825 1.00 96.06 195 LEU A N 1
ATOM 1450 C CA . LEU A 1 195 ? -6.556 -5.636 12.869 1.00 96.06 195 LEU A CA 1
ATOM 1451 C C . LEU A 1 195 ? -7.296 -6.779 13.565 1.00 96.06 195 LEU A C 1
ATOM 1453 O O . LEU A 1 195 ? -8.439 -7.068 13.225 1.00 96.06 195 LEU A O 1
ATOM 1457 N N . ARG A 1 196 ? -6.676 -7.395 14.573 1.00 96.25 196 ARG A N 1
ATOM 1458 C CA . ARG A 1 196 ? -7.266 -8.461 15.389 1.00 96.25 196 ARG A CA 1
ATOM 1459 C C . ARG A 1 196 ? -8.498 -7.972 16.141 1.00 96.25 196 ARG A C 1
ATOM 1461 O O . ARG A 1 196 ? -9.500 -8.681 16.199 1.00 96.25 196 ARG A O 1
ATOM 1468 N N . GLN A 1 197 ? -8.444 -6.755 16.683 1.00 96.44 197 GLN A N 1
ATOM 1469 C CA . GLN A 1 197 ? -9.583 -6.140 17.362 1.00 96.44 197 GLN A CA 1
ATOM 1470 C C . GLN A 1 197 ? -10.750 -5.876 16.401 1.00 96.44 197 GLN A C 1
ATOM 1472 O O . GLN A 1 197 ? -11.895 -6.134 16.765 1.00 96.44 197 GLN A O 1
ATOM 1477 N N . LEU A 1 198 ? -10.473 -5.395 15.184 1.00 95.94 198 LEU A N 1
ATOM 1478 C CA . LEU A 1 198 ? -11.504 -5.110 14.178 1.00 95.94 198 LEU A CA 1
ATOM 1479 C C . LEU A 1 198 ? -12.084 -6.381 13.539 1.00 95.94 198 LEU A C 1
ATOM 1481 O O . LEU A 1 198 ? -13.288 -6.449 13.309 1.00 95.94 198 LEU A O 1
ATOM 1485 N N . LEU A 1 199 ? -11.251 -7.393 13.278 1.00 93.56 199 LEU A N 1
ATOM 1486 C CA . LEU A 1 199 ? -11.677 -8.685 12.725 1.00 93.56 199 LEU A CA 1
ATOM 1487 C C . LEU A 1 199 ? -12.388 -9.570 13.754 1.00 93.56 199 LEU A C 1
ATOM 1489 O O . LEU A 1 199 ? -13.173 -10.437 13.377 1.00 93.56 199 LEU A O 1
ATOM 1493 N N . GLY A 1 200 ? -12.071 -9.417 15.043 1.00 93.81 200 GLY A N 1
ATOM 1494 C CA . GLY A 1 200 ? -12.493 -10.361 16.081 1.00 93.81 200 GLY A CA 1
ATOM 1495 C C . GLY A 1 200 ? -11.854 -11.751 15.938 1.00 93.81 200 GLY A C 1
ATOM 1496 O O . GLY A 1 200 ? -12.360 -12.721 16.501 1.00 93.81 200 GLY A O 1
ATOM 1497 N N . ALA A 1 201 ? -10.762 -11.863 15.177 1.00 93.56 201 ALA A N 1
ATOM 1498 C CA . ALA A 1 201 ? -10.054 -13.105 14.877 1.00 93.56 201 ALA A CA 1
ATOM 1499 C C . ALA A 1 201 ? -8.558 -12.844 14.649 1.00 93.56 201 ALA A C 1
ATOM 1501 O O . ALA A 1 201 ? -8.151 -11.704 14.430 1.00 93.56 201 ALA A O 1
ATOM 1502 N N . GLU A 1 202 ? -7.740 -13.902 14.681 1.00 94.50 202 GLU A N 1
ATOM 1503 C CA . GLU A 1 202 ? -6.309 -13.788 14.384 1.00 94.50 202 GLU A CA 1
ATOM 1504 C C . GLU A 1 202 ? -6.095 -13.456 12.897 1.00 94.50 202 GLU A C 1
ATOM 1506 O O . GLU A 1 202 ? -6.496 -14.257 12.042 1.00 94.50 202 GLU A O 1
ATOM 1511 N N . PRO A 1 203 ? -5.465 -12.314 12.563 1.00 94.75 203 PRO A N 1
ATOM 1512 C CA . PRO A 1 203 ? -5.195 -11.967 11.178 1.00 94.75 203 PRO A CA 1
ATOM 1513 C C . PRO A 1 203 ? -4.203 -12.953 10.555 1.00 94.75 203 PRO A C 1
ATOM 1515 O O . PRO A 1 203 ? -3.163 -13.271 11.128 1.00 94.75 203 PRO A O 1
ATOM 1518 N N . VAL A 1 204 ? -4.496 -13.405 9.337 1.00 93.75 204 VAL A N 1
ATOM 1519 C CA . VAL A 1 204 ? -3.559 -14.189 8.527 1.00 93.75 204 VAL A CA 1
ATOM 1520 C C . VAL A 1 204 ? -3.229 -13.379 7.289 1.00 93.75 204 VAL A C 1
ATOM 1522 O O . VAL A 1 204 ? -4.126 -13.013 6.531 1.00 93.75 204 VAL A O 1
ATOM 1525 N N . LEU A 1 205 ? -1.940 -13.106 7.080 1.00 94.31 205 LEU A N 1
ATOM 1526 C CA . LEU A 1 205 ? -1.490 -12.356 5.914 1.00 94.31 205 LEU A CA 1
ATOM 1527 C C . LEU A 1 205 ? -1.887 -13.093 4.628 1.00 94.31 205 LEU A C 1
ATOM 1529 O O . LEU A 1 205 ? -1.454 -14.221 4.387 1.00 94.31 205 LEU A O 1
ATOM 1533 N N . MET A 1 206 ? -2.710 -12.434 3.817 1.00 91.81 206 MET A N 1
ATOM 1534 C CA . MET A 1 206 ? -3.213 -12.963 2.551 1.00 91.81 206 MET A CA 1
ATOM 1535 C C . MET A 1 206 ? -2.354 -12.504 1.372 1.00 91.81 206 MET A C 1
ATOM 1537 O O . MET A 1 206 ? -1.843 -13.327 0.616 1.00 91.81 206 MET A O 1
ATOM 1541 N N . GLU A 1 207 ? -2.177 -11.192 1.238 1.00 91.94 207 GLU A N 1
ATOM 1542 C CA . GLU A 1 207 ? -1.347 -10.558 0.220 1.00 91.94 207 GLU A CA 1
ATOM 1543 C C . GLU A 1 207 ? -0.564 -9.403 0.844 1.00 91.94 207 GLU A C 1
ATOM 1545 O O . GLU A 1 207 ? -1.017 -8.760 1.789 1.00 91.94 207 GLU A O 1
ATOM 1550 N N . GLU A 1 208 ? 0.599 -9.116 0.272 1.00 95.75 208 GLU A N 1
ATOM 1551 C CA . GLU A 1 208 ? 1.377 -7.917 0.560 1.00 95.75 208 GLU A CA 1
ATOM 1552 C C . GLU A 1 208 ? 1.911 -7.326 -0.740 1.00 95.75 208 GLU A C 1
ATOM 1554 O O . GLU A 1 208 ? 1.978 -8.003 -1.773 1.00 95.75 208 GLU A O 1
ATOM 1559 N N . LYS A 1 209 ? 2.211 -6.030 -0.685 1.00 97.00 209 LYS A N 1
ATOM 1560 C CA . LYS A 1 209 ? 2.705 -5.259 -1.817 1.00 97.00 209 LYS A CA 1
ATOM 1561 C C . LYS A 1 209 ? 3.323 -3.954 -1.347 1.00 97.00 209 LYS A C 1
ATOM 1563 O O . LYS A 1 209 ? 2.779 -3.282 -0.473 1.00 97.00 209 LYS A O 1
ATOM 1568 N N . LEU A 1 210 ? 4.392 -3.546 -2.019 1.00 98.12 210 LEU A N 1
ATOM 1569 C CA . LEU A 1 210 ? 4.826 -2.155 -2.032 1.00 98.12 210 LEU A CA 1
ATOM 1570 C C . LEU A 1 210 ? 4.126 -1.454 -3.189 1.00 98.12 210 LEU A C 1
ATOM 1572 O O . LEU A 1 210 ? 4.288 -1.867 -4.337 1.00 98.12 210 LEU A O 1
ATOM 1576 N N . ASN A 1 211 ? 3.341 -0.418 -2.892 1.00 96.69 211 ASN A N 1
ATOM 1577 C CA . ASN A 1 211 ? 2.718 0.423 -3.911 1.00 96.69 211 ASN A CA 1
ATOM 1578 C C . ASN A 1 211 ? 3.553 1.684 -4.086 1.00 96.69 211 ASN A C 1
ATOM 1580 O O . ASN A 1 211 ? 3.656 2.500 -3.173 1.00 96.69 211 ASN A O 1
ATOM 1584 N N . TYR A 1 212 ? 4.120 1.838 -5.272 1.00 95.06 212 TYR A N 1
ATOM 1585 C CA . TYR A 1 212 ? 4.901 3.004 -5.634 1.00 95.06 212 TYR A CA 1
ATOM 1586 C C . TYR A 1 212 ? 3.990 4.005 -6.346 1.00 95.06 212 TYR A C 1
ATOM 1588 O O . TYR A 1 212 ? 3.098 3.637 -7.111 1.00 95.06 212 TYR A O 1
ATOM 1596 N N . LYS A 1 213 ? 4.239 5.287 -6.090 1.00 90.69 213 LYS A N 1
ATOM 1597 C CA . LYS A 1 213 ? 3.781 6.409 -6.922 1.00 90.69 213 LYS A CA 1
ATOM 1598 C C . LYS A 1 213 ? 5.008 7.141 -7.439 1.00 90.69 213 LYS A C 1
ATOM 1600 O O . LY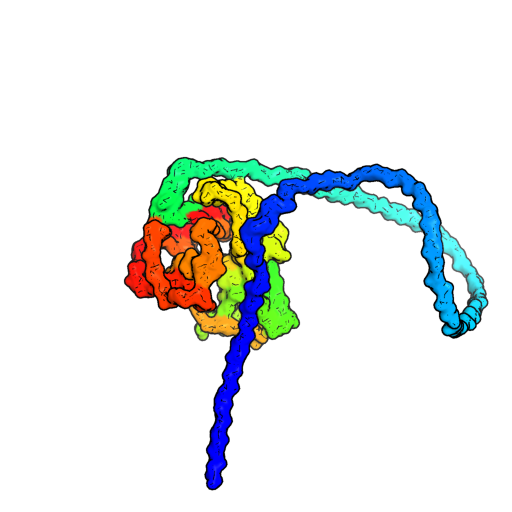S A 1 213 ? 5.182 8.339 -7.230 1.00 90.69 213 LYS A O 1
ATOM 1605 N N . GLN A 1 214 ? 5.929 6.359 -7.992 1.00 90.62 214 GLN A N 1
ATOM 1606 C CA . GLN A 1 214 ? 7.276 6.801 -8.298 1.00 90.62 214 GLN A CA 1
ATOM 1607 C C . GLN A 1 214 ? 7.542 6.658 -9.785 1.00 90.62 214 GLN A C 1
ATOM 1609 O O . GLN A 1 214 ? 7.365 5.591 -10.378 1.00 90.62 214 GLN A O 1
ATOM 1614 N N . ARG A 1 215 ? 8.043 7.748 -10.355 1.00 92.50 215 ARG A N 1
ATOM 1615 C CA . ARG A 1 215 ? 8.511 7.823 -11.728 1.00 92.50 215 ARG A CA 1
ATOM 1616 C C . ARG A 1 215 ? 10.030 7.802 -11.721 1.00 92.50 215 ARG A C 1
ATOM 1618 O O . ARG A 1 215 ? 10.655 8.627 -11.054 1.00 92.50 215 ARG A O 1
ATOM 1625 N N . ILE A 1 216 ? 10.626 6.856 -12.436 1.00 93.88 216 ILE A N 1
ATOM 1626 C CA . ILE A 1 216 ? 12.082 6.697 -12.495 1.00 93.88 216 ILE A CA 1
ATOM 1627 C C . ILE A 1 216 ? 12.581 6.864 -13.926 1.00 93.88 216 ILE A C 1
ATOM 1629 O O . ILE A 1 216 ? 12.008 6.3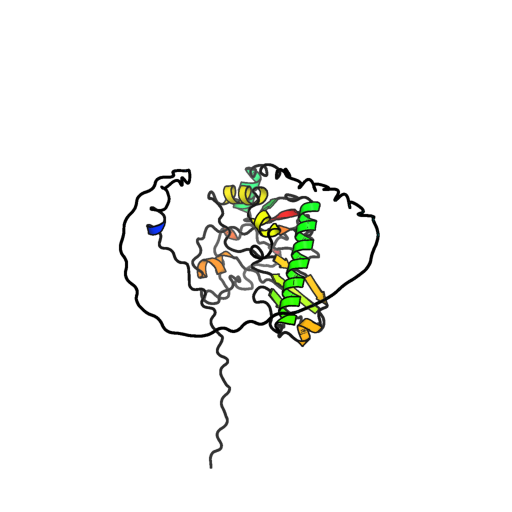11 -14.860 1.00 93.88 216 ILE A O 1
ATOM 1633 N N . ALA A 1 217 ? 13.675 7.600 -14.114 1.00 93.94 217 ALA A N 1
ATOM 1634 C CA . ALA A 1 217 ? 14.353 7.664 -15.404 1.00 93.94 217 ALA A CA 1
ATOM 1635 C C . ALA A 1 217 ? 15.111 6.350 -15.637 1.00 93.94 217 ALA A C 1
ATOM 1637 O O . ALA A 1 217 ? 16.106 6.068 -14.967 1.00 93.94 217 ALA A O 1
ATOM 1638 N N . CYS A 1 218 ? 14.630 5.522 -16.564 1.00 90.38 218 CYS A N 1
ATOM 1639 C CA . CYS A 1 218 ? 15.253 4.234 -16.866 1.00 90.38 218 CYS A CA 1
ATOM 1640 C C . CYS A 1 218 ? 15.092 3.856 -18.349 1.00 90.38 218 CYS A C 1
ATOM 1642 O O . CYS A 1 218 ? 14.497 2.822 -18.676 1.00 90.38 218 CYS A O 1
ATOM 1644 N N . PRO A 1 219 ? 15.650 4.654 -19.278 1.00 90.94 219 PRO A N 1
ATOM 1645 C CA . PRO A 1 219 ? 15.485 4.413 -20.711 1.00 90.94 219 PRO A CA 1
ATOM 1646 C C . PRO A 1 219 ? 16.023 3.051 -21.147 1.00 90.94 219 PRO A C 1
ATOM 1648 O O . PRO A 1 219 ? 15.440 2.393 -22.004 1.00 90.94 219 PRO A O 1
ATOM 1651 N N . VAL A 1 220 ? 17.092 2.565 -20.508 1.00 92.31 220 VAL A N 1
ATOM 1652 C CA . VAL A 1 220 ? 17.660 1.239 -20.791 1.00 92.31 220 VAL A CA 1
ATOM 1653 C C . VAL A 1 220 ? 16.648 0.122 -20.518 1.00 92.31 220 VAL A C 1
ATOM 1655 O O . VAL A 1 220 ? 16.586 -0.842 -21.283 1.00 92.31 220 VAL A O 1
ATOM 1658 N N . PHE A 1 221 ? 15.834 0.238 -19.464 1.00 94.62 221 PHE A N 1
ATOM 1659 C CA . PHE A 1 221 ? 14.768 -0.726 -19.193 1.00 94.62 221 PHE A CA 1
ATOM 1660 C C . PHE A 1 221 ? 13.706 -0.673 -20.284 1.00 94.62 221 PHE A C 1
ATOM 1662 O O . PHE A 1 221 ? 13.378 -1.707 -20.856 1.00 94.62 221 PHE A O 1
ATOM 1669 N N . LEU A 1 222 ? 13.241 0.522 -20.646 1.00 90.94 222 LEU A N 1
ATOM 1670 C CA . LEU A 1 222 ? 12.202 0.704 -21.663 1.00 90.94 222 LEU A CA 1
ATOM 1671 C C . LEU A 1 222 ? 12.636 0.248 -23.064 1.00 90.94 222 LEU A C 1
ATOM 1673 O O . LEU A 1 222 ? 11.814 -0.245 -23.834 1.00 90.94 222 LEU A O 1
ATOM 1677 N N . GLN A 1 223 ? 13.922 0.381 -23.396 1.00 91.00 223 GLN A N 1
ATOM 1678 C CA . GLN A 1 223 ? 14.490 -0.072 -24.669 1.00 91.00 223 GLN A CA 1
ATOM 1679 C C . GLN A 1 223 ? 14.616 -1.597 -24.756 1.00 91.00 223 GLN A C 1
ATOM 1681 O O . GLN A 1 223 ? 14.537 -2.162 -25.846 1.00 91.00 223 GLN A O 1
ATOM 1686 N N . ARG A 1 224 ? 14.856 -2.272 -23.625 1.00 93.25 224 ARG A N 1
ATOM 1687 C CA . ARG A 1 224 ? 15.191 -3.707 -23.596 1.00 93.25 224 ARG A CA 1
ATOM 1688 C C . ARG A 1 224 ? 14.037 -4.590 -23.146 1.00 93.25 224 ARG A C 1
ATOM 1690 O O . ARG A 1 224 ? 13.998 -5.761 -23.513 1.00 93.25 224 ARG A O 1
ATOM 1697 N N . ILE A 1 225 ? 13.124 -4.050 -22.348 1.00 94.62 225 ILE A N 1
ATOM 1698 C CA . ILE A 1 225 ? 12.038 -4.784 -21.710 1.00 94.62 225 ILE A CA 1
ATOM 1699 C C . ILE A 1 225 ? 10.703 -4.256 -22.244 1.00 94.62 225 ILE A C 1
ATOM 1701 O O . ILE A 1 225 ? 10.383 -3.081 -22.035 1.00 94.62 225 ILE A O 1
ATOM 1705 N N . PRO A 1 226 ? 9.887 -5.106 -22.899 1.00 91.88 226 PRO A N 1
ATOM 1706 C CA . PRO A 1 226 ? 8.541 -4.728 -23.302 1.00 91.88 226 PRO A CA 1
ATOM 1707 C C . PRO A 1 226 ? 7.734 -4.251 -22.093 1.00 91.88 226 PRO A C 1
ATOM 1709 O O . PRO A 1 226 ? 7.451 -5.020 -21.172 1.00 91.88 226 PRO A O 1
ATOM 1712 N N . THR A 1 227 ? 7.374 -2.973 -22.111 1.00 93.06 227 THR A N 1
ATOM 1713 C CA . THR A 1 227 ? 6.644 -2.309 -21.032 1.00 93.06 227 THR A CA 1
ATOM 1714 C C . THR A 1 227 ? 5.303 -1.818 -21.580 1.00 93.06 227 THR A C 1
ATOM 1716 O O . THR A 1 227 ? 5.294 -1.145 -22.616 1.00 93.06 227 THR A O 1
ATOM 1719 N N . PRO A 1 228 ? 4.167 -2.163 -20.946 1.00 92.12 228 PRO A N 1
ATOM 1720 C CA . PRO A 1 228 ? 2.858 -1.665 -21.345 1.00 92.12 228 PRO A CA 1
ATOM 1721 C C . PRO A 1 228 ? 2.811 -0.140 -21.329 1.00 92.12 228 PRO A C 1
ATOM 1723 O O . PRO A 1 228 ? 3.364 0.497 -20.434 1.00 92.12 228 PRO A O 1
ATOM 1726 N N . VAL A 1 229 ? 2.110 0.425 -22.308 1.00 92.19 229 VAL A N 1
ATOM 1727 C CA . VAL A 1 229 ? 1.769 1.847 -22.320 1.00 92.19 229 VAL A CA 1
ATOM 1728 C C . VAL A 1 229 ? 0.383 2.010 -21.709 1.00 92.19 229 VAL A C 1
ATOM 1730 O O . VAL A 1 229 ? -0.535 1.292 -22.109 1.00 92.19 229 VAL A O 1
ATOM 1733 N N . GLY A 1 230 ? 0.217 2.917 -20.749 1.0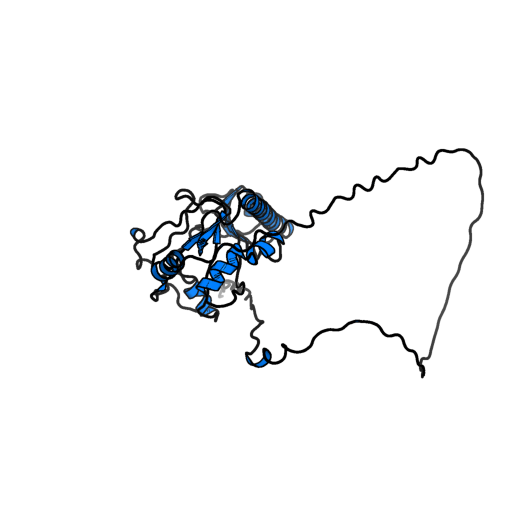0 87.94 230 GLY A N 1
ATOM 1734 C CA . GLY A 1 230 ? -1.059 3.079 -20.048 1.00 87.94 230 GLY A CA 1
ATOM 1735 C C . GLY A 1 230 ? -1.103 4.285 -19.118 1.00 87.94 230 GLY A C 1
ATOM 1736 O O . GLY A 1 230 ? -0.183 5.095 -19.125 1.00 87.94 230 GLY A O 1
ATOM 1737 N N . ASP A 1 231 ? -2.186 4.386 -18.343 1.00 83.56 231 ASP A N 1
ATOM 1738 C CA . ASP A 1 231 ? -2.288 5.330 -17.226 1.00 83.56 231 ASP A CA 1
ATOM 1739 C C . ASP A 1 231 ? -1.954 4.635 -15.896 1.00 83.56 231 ASP A C 1
ATOM 1741 O O . ASP A 1 231 ? -2.165 3.425 -15.736 1.00 83.56 231 ASP A O 1
ATOM 1745 N N . ASP A 1 232 ? -1.406 5.396 -14.949 1.00 80.81 232 ASP A N 1
ATOM 1746 C CA . ASP A 1 232 ? -1.048 4.900 -13.616 1.00 80.81 232 ASP A CA 1
ATOM 1747 C C . ASP A 1 232 ? -2.222 4.860 -12.635 1.00 80.81 232 ASP A C 1
ATOM 1749 O O . ASP A 1 232 ? -2.075 4.373 -11.508 1.00 80.81 232 ASP A O 1
ATOM 1753 N N . ARG A 1 233 ? -3.404 5.322 -13.058 1.00 84.56 233 ARG A N 1
ATOM 1754 C CA . ARG A 1 233 ? -4.527 5.526 -12.160 1.00 84.56 233 ARG A CA 1
ATOM 1755 C C . ARG A 1 233 ? -5.040 4.183 -11.674 1.00 84.56 233 ARG A C 1
ATOM 1757 O O . ARG A 1 233 ? -5.072 3.160 -12.370 1.00 84.56 233 ARG A O 1
ATOM 1764 N N . PHE A 1 234 ? -5.493 4.201 -10.433 1.00 87.06 234 PHE A N 1
ATOM 1765 C CA . PHE A 1 234 ? -6.288 3.129 -9.867 1.00 87.06 234 PHE A CA 1
ATOM 1766 C C . PHE A 1 234 ? -7.748 3.566 -9.932 1.00 87.06 234 PHE A C 1
ATOM 1768 O O . PHE A 1 234 ? -8.151 4.527 -9.280 1.00 87.06 234 PHE A O 1
ATOM 1775 N N . PHE A 1 235 ? -8.532 2.893 -10.777 1.00 90.94 235 PHE A N 1
ATOM 1776 C CA . PHE A 1 235 ? -9.968 3.144 -10.878 1.00 90.94 235 PHE A CA 1
ATOM 1777 C C . PHE A 1 235 ? -10.661 2.813 -9.558 1.00 90.94 235 PHE A C 1
ATOM 1779 O O . PHE A 1 235 ? -10.193 1.953 -8.815 1.00 90.94 235 PHE A O 1
ATOM 1786 N N . LEU A 1 236 ? -11.795 3.461 -9.286 1.00 94.06 236 LEU A N 1
ATOM 1787 C CA . LEU A 1 236 ? -12.600 3.156 -8.108 1.00 94.06 236 LEU A CA 1
ATOM 1788 C C . LEU A 1 236 ? -12.982 1.667 -8.104 1.00 94.06 236 LEU A C 1
ATOM 1790 O O . LEU A 1 236 ? -13.603 1.165 -9.044 1.00 94.06 236 LEU A O 1
ATOM 1794 N N . HIS A 1 237 ? -12.588 0.966 -7.050 1.00 94.19 237 HIS A N 1
ATOM 1795 C CA . HIS A 1 237 ? -12.800 -0.463 -6.867 1.00 94.19 237 HIS A CA 1
ATOM 1796 C C . HIS A 1 237 ? -13.037 -0.758 -5.389 1.00 94.19 237 HIS A C 1
ATOM 1798 O O . HIS A 1 237 ? -12.760 0.080 -4.531 1.00 94.19 237 HIS A O 1
ATOM 1804 N N . HIS A 1 238 ? -13.537 -1.955 -5.101 1.00 91.81 238 HIS A N 1
ATOM 1805 C CA . HIS A 1 238 ? -13.456 -2.531 -3.767 1.00 91.81 238 HIS A CA 1
ATOM 1806 C C . HIS A 1 238 ? -12.772 -3.893 -3.856 1.00 91.81 238 HIS A C 1
ATOM 1808 O O . HIS A 1 238 ? -13.143 -4.740 -4.672 1.00 91.81 238 HIS A O 1
ATOM 1814 N N . ASP A 1 239 ? -11.784 -4.102 -2.992 1.00 91.69 239 ASP A N 1
ATOM 1815 C CA . ASP A 1 239 ? -10.952 -5.305 -2.953 1.00 91.69 239 ASP A CA 1
ATOM 1816 C C . ASP A 1 239 ? -11.785 -6.592 -2.823 1.00 91.69 239 ASP A C 1
ATOM 1818 O O . ASP A 1 239 ? -11.532 -7.580 -3.516 1.00 91.69 239 ASP A O 1
ATOM 1822 N N . TRP A 1 240 ? -12.866 -6.560 -2.030 1.00 89.75 240 TRP A N 1
ATOM 1823 C CA . TRP A 1 240 ? -13.801 -7.686 -1.904 1.00 89.75 240 TRP A CA 1
ATOM 1824 C C . TRP A 1 240 ? -14.372 -8.148 -3.250 1.00 89.75 240 TRP A C 1
ATOM 1826 O O . TRP A 1 240 ? -14.575 -9.341 -3.463 1.00 89.75 240 TRP A O 1
ATOM 1836 N N . GLY A 1 241 ? -14.593 -7.224 -4.190 1.00 88.75 241 GLY A N 1
ATOM 1837 C CA . GLY A 1 241 ? -15.119 -7.542 -5.513 1.00 88.75 241 GLY A CA 1
ATOM 1838 C C . GLY A 1 241 ? -14.208 -8.494 -6.280 1.00 88.75 241 GLY A C 1
ATOM 1839 O O . GLY A 1 241 ? -14.714 -9.348 -7.001 1.00 88.75 241 GLY A O 1
ATOM 1840 N N . TYR A 1 242 ? -12.896 -8.377 -6.064 1.00 87.56 242 TYR A N 1
ATOM 1841 C CA . TYR A 1 242 ? -11.861 -9.252 -6.607 1.00 87.56 242 TYR A CA 1
ATOM 1842 C C . TYR A 1 242 ? -11.642 -10.502 -5.741 1.00 87.56 242 TYR A C 1
ATOM 1844 O O . TYR A 1 242 ? -11.591 -11.616 -6.258 1.00 87.56 242 TYR A O 1
ATOM 1852 N N . TYR A 1 243 ? -11.557 -10.369 -4.417 1.00 88.75 243 TYR A N 1
ATOM 1853 C CA . TYR A 1 243 ? -11.253 -11.514 -3.549 1.00 88.75 243 TYR A CA 1
ATOM 1854 C C . TYR A 1 243 ? -12.386 -12.545 -3.480 1.00 88.75 243 TYR A C 1
ATOM 1856 O O . TYR A 1 243 ? -12.118 -13.749 -3.492 1.00 88.75 243 TYR A O 1
ATOM 1864 N N . ARG A 1 244 ? -13.654 -12.111 -3.520 1.00 86.62 244 ARG A N 1
ATOM 1865 C CA . ARG A 1 244 ? -14.806 -13.030 -3.561 1.00 86.62 244 ARG A CA 1
ATOM 1866 C C . ARG A 1 244 ? -14.784 -13.946 -4.778 1.00 86.62 244 ARG A C 1
ATOM 1868 O O . ARG A 1 244 ? -15.182 -15.103 -4.702 1.00 86.62 244 ARG A O 1
ATOM 1875 N N . MET A 1 245 ? -14.287 -13.432 -5.900 1.00 83.25 245 MET A N 1
ATOM 1876 C CA . MET A 1 245 ? -14.161 -14.170 -7.155 1.00 83.25 245 MET A CA 1
ATOM 1877 C C . MET A 1 245 ? -13.093 -15.260 -7.090 1.00 83.25 245 MET A C 1
ATOM 1879 O O . MET A 1 245 ? -13.202 -16.275 -7.772 1.00 83.25 245 MET A O 1
ATOM 1883 N N . GLN A 1 246 ? -12.092 -15.068 -6.234 1.00 83.12 246 GLN A N 1
ATOM 1884 C CA . GLN A 1 246 ? -11.033 -16.037 -5.975 1.00 83.12 246 GLN A CA 1
ATOM 1885 C C . GLN A 1 246 ? -11.370 -17.016 -4.838 1.00 83.12 246 GLN A C 1
ATOM 1887 O O . GLN A 1 246 ? -10.561 -17.884 -4.519 1.00 83.12 246 GLN A O 1
ATOM 1892 N N . GLY A 1 247 ? -12.565 -16.914 -4.244 1.00 85.69 247 GLY A N 1
ATOM 1893 C CA . GLY A 1 247 ? -13.025 -17.819 -3.190 1.00 85.69 247 GLY A CA 1
ATOM 1894 C C . GLY A 1 247 ? -12.456 -17.519 -1.803 1.00 85.69 247 GLY A C 1
ATOM 1895 O O . GLY A 1 247 ? -12.459 -18.406 -0.949 1.00 85.69 247 GLY A O 1
ATOM 1896 N N . TYR A 1 248 ? -11.967 -16.299 -1.568 1.00 87.75 248 TYR A N 1
ATOM 1897 C CA . TYR A 1 248 ? -11.571 -15.869 -0.228 1.00 87.75 248 TYR A CA 1
ATOM 1898 C C . TYR A 1 248 ? -12.794 -15.599 0.670 1.00 87.75 248 TYR A C 1
ATOM 1900 O O . TYR A 1 248 ? -13.870 -15.266 0.159 1.00 87.75 248 TYR A O 1
ATOM 1908 N N . PRO A 1 249 ? -12.645 -15.738 2.002 1.00 87.44 249 PRO A N 1
ATOM 1909 C CA . PRO A 1 249 ? -13.701 -15.393 2.952 1.00 87.44 249 PRO A CA 1
ATOM 1910 C C . PRO A 1 249 ? -14.020 -13.885 2.917 1.00 87.44 249 PRO A C 1
ATOM 1912 O O . PRO A 1 249 ? -13.147 -13.098 2.561 1.00 87.44 249 PRO A O 1
ATOM 1915 N N . PRO A 1 250 ? -15.245 -13.455 3.270 1.00 84.62 250 PRO A N 1
ATOM 1916 C CA . PRO A 1 250 ? -15.600 -12.034 3.322 1.00 84.62 250 PRO A CA 1
ATOM 1917 C C . PRO A 1 250 ? -14.902 -11.266 4.454 1.00 84.62 250 PRO A C 1
ATOM 1919 O O . PRO A 1 250 ? -14.826 -10.040 4.395 1.00 84.62 250 PRO A O 1
ATOM 1922 N N . GLU A 1 251 ? -14.377 -11.957 5.468 1.00 88.81 251 GLU A N 1
ATOM 1923 C CA . GLU A 1 251 ? -13.654 -11.370 6.599 1.00 88.81 251 GLU A CA 1
ATOM 1924 C C . GLU A 1 251 ? -12.213 -10.975 6.216 1.00 88.81 251 GLU A C 1
ATOM 1926 O O . GLU A 1 251 ? -11.235 -11.563 6.680 1.00 88.81 251 GLU A O 1
ATOM 1931 N N . ILE A 1 252 ? -12.080 -9.978 5.338 1.00 90.94 252 ILE A N 1
ATOM 1932 C CA . ILE A 1 252 ? -10.795 -9.430 4.882 1.00 90.94 252 ILE A CA 1
ATOM 1933 C C . ILE A 1 252 ? -10.717 -7.956 5.256 1.00 90.94 252 ILE A C 1
ATOM 1935 O O . ILE A 1 252 ? -11.642 -7.190 4.991 1.00 90.94 252 ILE A O 1
ATOM 1939 N N . LEU A 1 253 ? -9.568 -7.557 5.795 1.00 94.06 253 LEU A N 1
ATOM 1940 C CA . LEU A 1 253 ? -9.178 -6.162 5.939 1.00 94.06 253 LEU A CA 1
ATOM 1941 C C . LEU A 1 253 ? -7.916 -5.903 5.125 1.00 94.06 253 LEU A C 1
ATOM 1943 O O . LEU A 1 253 ? -7.009 -6.737 5.082 1.00 94.06 253 LEU A O 1
ATOM 1947 N N . SER A 1 254 ? -7.860 -4.728 4.512 1.00 94.69 254 SER A N 1
ATOM 1948 C CA . SER A 1 254 ? -6.630 -4.192 3.947 1.00 94.69 254 SER A CA 1
ATOM 1949 C C . SER A 1 254 ? -5.986 -3.280 4.987 1.00 94.69 254 SER A C 1
ATOM 1951 O O . SER A 1 254 ? -6.668 -2.658 5.790 1.00 94.69 254 SER A O 1
ATOM 1953 N N . SER A 1 255 ? -4.661 -3.216 4.993 1.00 95.75 255 SER A N 1
ATOM 1954 C CA . SER A 1 255 ? -3.939 -2.186 5.733 1.00 95.75 255 SER A CA 1
ATOM 1955 C C . SER A 1 255 ? -2.785 -1.670 4.891 1.00 95.75 255 SER A C 1
ATOM 1957 O O . SER A 1 255 ? -2.236 -2.393 4.055 1.00 95.75 255 SER A O 1
ATOM 1959 N N . ALA A 1 256 ? -2.442 -0.402 5.075 1.00 96.81 256 ALA A N 1
ATOM 1960 C CA . ALA A 1 256 ? -1.345 0.245 4.379 1.00 96.81 256 ALA A CA 1
ATOM 1961 C C . ALA A 1 256 ? -0.524 1.080 5.356 1.00 96.81 256 ALA A C 1
ATOM 1963 O O . ALA A 1 256 ? -1.067 1.832 6.159 1.00 96.81 256 ALA A O 1
ATOM 1964 N N . ILE A 1 257 ? 0.796 0.973 5.253 1.00 98.00 257 ILE A N 1
ATOM 1965 C CA . ILE A 1 257 ? 1.723 1.814 6.005 1.00 98.00 257 ILE A CA 1
ATOM 1966 C C . ILE A 1 257 ? 2.154 2.956 5.090 1.00 98.00 257 ILE A C 1
ATOM 1968 O O . ILE A 1 257 ? 2.657 2.725 3.988 1.00 98.00 257 ILE A O 1
ATOM 1972 N N . ALA A 1 258 ? 1.962 4.189 5.545 1.00 98.12 258 ALA A N 1
ATOM 1973 C CA . ALA A 1 258 ? 2.465 5.374 4.870 1.00 98.12 258 ALA A CA 1
ATOM 1974 C C . ALA A 1 258 ? 3.987 5.465 5.069 1.00 98.12 258 ALA A C 1
ATOM 1976 O O . ALA A 1 258 ? 4.447 6.013 6.065 1.00 98.12 258 ALA A O 1
ATOM 1977 N N . ILE A 1 259 ? 4.782 4.896 4.157 1.00 98.12 259 ILE A N 1
ATOM 1978 C CA . ILE A 1 259 ? 6.255 5.005 4.213 1.00 98.12 259 ILE A CA 1
ATOM 1979 C C . ILE A 1 259 ? 6.681 6.476 4.070 1.00 98.12 259 ILE A C 1
ATOM 1981 O O . ILE A 1 259 ? 7.506 6.961 4.841 1.00 98.12 259 ILE A O 1
ATOM 1985 N N . ASP A 1 260 ? 6.043 7.190 3.142 1.00 97.12 260 ASP A N 1
ATOM 1986 C CA . ASP A 1 260 ? 6.164 8.634 2.956 1.00 97.12 260 ASP A CA 1
ATOM 1987 C C . ASP A 1 260 ? 4.920 9.368 3.468 1.00 97.12 260 ASP A C 1
ATOM 1989 O O . ASP A 1 260 ? 3.826 8.807 3.529 1.00 97.12 260 ASP A O 1
ATOM 1993 N N . GLU A 1 261 ? 5.065 10.664 3.755 1.00 96.75 261 GLU A N 1
ATOM 1994 C CA . GLU A 1 261 ? 3.922 11.538 4.034 1.00 96.75 261 GLU A CA 1
ATOM 1995 C C . GLU A 1 261 ? 2.953 11.567 2.842 1.00 96.75 261 GLU A C 1
ATOM 1997 O O . GLU A 1 261 ? 3.352 11.858 1.704 1.00 96.75 261 GLU A O 1
ATOM 2002 N N . VAL A 1 262 ? 1.672 11.335 3.134 1.00 96.94 262 VAL A N 1
ATOM 2003 C CA . VAL A 1 262 ? 0.558 11.309 2.190 1.00 96.94 262 VAL A CA 1
ATOM 2004 C C . VAL A 1 262 ? -0.151 12.663 2.200 1.00 96.94 262 VAL A C 1
ATOM 2006 O O . VAL A 1 262 ? -0.926 12.975 3.103 1.00 96.94 262 VAL A O 1
ATOM 2009 N N . THR A 1 263 ? 0.099 13.4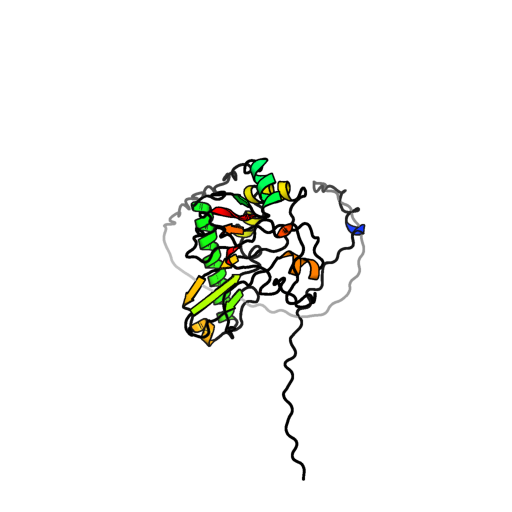57 1.159 1.00 96.81 263 THR A N 1
ATOM 2010 C CA . THR A 1 263 ? -0.516 14.775 0.940 1.00 96.81 263 THR A CA 1
ATOM 2011 C C . THR A 1 263 ? -1.392 14.762 -0.313 1.00 96.81 263 THR A C 1
ATOM 2013 O O . THR A 1 263 ? -1.190 13.926 -1.196 1.00 96.81 263 THR A O 1
ATOM 2016 N N . SER A 1 264 ? -2.315 15.721 -0.451 1.00 96.38 264 SER A N 1
ATOM 2017 C CA . SER A 1 264 ? -3.184 15.856 -1.637 1.00 96.38 264 SER A CA 1
ATOM 2018 C C . SER A 1 264 ? -2.397 15.945 -2.952 1.00 96.38 264 SER A C 1
ATOM 2020 O O . SER A 1 264 ? -2.808 15.412 -3.979 1.00 96.38 264 SER A O 1
ATOM 2022 N N . ALA A 1 265 ? -1.204 16.551 -2.922 1.00 94.00 265 ALA A N 1
ATOM 2023 C CA . ALA A 1 265 ? -0.335 16.683 -4.093 1.00 94.00 265 ALA A CA 1
ATOM 2024 C C . ALA A 1 265 ? 0.321 15.361 -4.540 1.00 94.00 265 ALA A C 1
ATOM 2026 O O . ALA A 1 265 ? 0.807 15.274 -5.664 1.00 94.00 265 ALA A O 1
ATOM 2027 N N . LYS A 1 266 ? 0.341 14.332 -3.682 1.00 91.00 266 LYS A N 1
ATOM 2028 C CA . LYS A 1 266 ? 0.948 13.016 -3.956 1.00 91.00 266 LYS A CA 1
ATOM 2029 C C . LYS A 1 266 ? -0.095 11.953 -4.335 1.00 91.00 266 LYS A C 1
ATOM 2031 O O . LYS A 1 266 ? 0.165 10.752 -4.238 1.00 91.00 266 LYS A O 1
ATOM 2036 N N . GLY A 1 267 ? -1.288 12.399 -4.739 1.00 90.62 267 GLY A N 1
ATOM 2037 C CA . GLY A 1 267 ? -2.387 11.556 -5.205 1.00 90.62 267 GLY A CA 1
ATOM 2038 C C . GLY A 1 267 ? -2.840 10.549 -4.149 1.00 90.62 267 GLY A C 1
ATOM 2039 O O . GLY A 1 267 ? -2.682 9.355 -4.388 1.00 90.62 267 GLY A O 1
ATOM 2040 N N . PRO A 1 268 ? -3.332 10.979 -2.974 1.00 94.88 268 PRO A N 1
ATOM 2041 C CA . PRO A 1 268 ? -3.639 10.106 -1.838 1.00 94.88 268 PRO A CA 1
ATOM 2042 C C . PRO A 1 268 ? -4.692 9.045 -2.185 1.00 94.88 268 PRO A C 1
ATOM 2044 O O . PRO A 1 268 ? -5.381 9.133 -3.205 1.00 94.88 268 PRO A O 1
ATOM 2047 N N . LEU A 1 269 ? -4.834 8.025 -1.330 1.00 94.88 269 LEU A N 1
ATOM 2048 C CA . LEU A 1 269 ? -6.007 7.155 -1.431 1.00 94.88 269 LEU A CA 1
ATOM 2049 C C . LEU A 1 269 ? -7.256 8.020 -1.236 1.00 94.88 269 LEU A C 1
ATOM 2051 O O . LEU A 1 269 ? -7.301 8.858 -0.338 1.00 94.88 269 LEU A O 1
ATOM 2055 N N . ARG A 1 270 ? -8.259 7.813 -2.085 1.00 96.00 270 ARG A N 1
ATOM 2056 C CA . ARG A 1 270 ? -9.576 8.425 -1.941 1.00 96.00 270 ARG A CA 1
ATOM 2057 C C . ARG A 1 270 ? -10.583 7.328 -1.637 1.00 96.00 270 ARG A C 1
ATOM 2059 O O . ARG A 1 270 ? -10.630 6.335 -2.362 1.00 96.00 270 ARG A O 1
ATOM 2066 N N . VAL A 1 271 ? -11.365 7.503 -0.582 1.00 96.75 271 VAL A N 1
ATOM 2067 C CA . VAL A 1 271 ? -12.359 6.525 -0.120 1.00 96.75 271 VAL A CA 1
ATOM 2068 C C . VAL A 1 271 ? -13.751 7.135 -0.144 1.00 96.75 271 VAL A C 1
ATOM 2070 O O . VAL A 1 271 ? -13.901 8.350 -0.081 1.00 96.75 271 VAL A O 1
ATOM 2073 N N . LEU A 1 272 ? -14.777 6.293 -0.231 1.00 97.19 272 LEU A N 1
ATOM 2074 C CA . LEU A 1 272 ? -16.161 6.701 -0.012 1.00 97.19 272 LEU A CA 1
ATOM 2075 C C . LEU A 1 272 ? -16.587 6.211 1.381 1.00 97.19 272 LEU A C 1
ATOM 2077 O O . LEU A 1 272 ? -16.826 5.005 1.527 1.00 97.19 272 LEU A O 1
ATOM 2081 N N . PRO A 1 273 ? -16.678 7.088 2.397 1.00 97.19 273 PRO A N 1
ATOM 2082 C CA . PRO A 1 273 ? -17.045 6.672 3.746 1.00 97.19 273 PRO A CA 1
ATOM 2083 C C . PRO A 1 273 ? -18.388 5.933 3.786 1.00 97.19 273 PRO A C 1
ATOM 2085 O O . PRO A 1 273 ? -19.364 6.327 3.145 1.00 97.19 273 PRO A O 1
ATOM 2088 N N . GLY A 1 274 ? -18.437 4.824 4.522 1.00 97.06 274 GLY A N 1
ATOM 2089 C CA . GLY A 1 274 ? -19.625 3.984 4.682 1.00 97.06 274 GLY A CA 1
ATOM 2090 C C . GLY A 1 274 ? -19.946 3.094 3.477 1.00 97.06 274 GLY A C 1
ATOM 2091 O O . GLY A 1 274 ? -20.938 2.361 3.506 1.00 97.06 274 GLY A O 1
ATOM 2092 N N . SER A 1 275 ? -19.135 3.134 2.413 1.00 95.81 275 SER A N 1
ATOM 2093 C CA . SER A 1 275 ? -19.376 2.354 1.192 1.00 95.81 275 SER A CA 1
ATOM 2094 C C . SER A 1 275 ? -19.319 0.841 1.404 1.00 95.81 275 SER A C 1
ATOM 2096 O O . SER A 1 275 ? -19.979 0.123 0.655 1.00 95.81 275 SER A O 1
ATOM 2098 N N . HIS A 1 276 ? -18.625 0.364 2.440 1.00 95.12 276 HIS A N 1
ATOM 2099 C CA . HIS A 1 276 ? -18.539 -1.047 2.836 1.00 95.12 276 HIS A CA 1
ATOM 2100 C C . HIS A 1 276 ? -19.869 -1.640 3.321 1.00 95.12 276 HIS A C 1
ATOM 2102 O O . HIS A 1 276 ? -20.025 -2.856 3.347 1.00 95.12 276 HIS A O 1
ATOM 2108 N N . LYS A 1 277 ? -20.852 -0.805 3.682 1.00 94.94 277 LYS A N 1
ATOM 2109 C CA . LYS A 1 277 ? -22.160 -1.242 4.209 1.00 94.94 277 LYS A CA 1
ATOM 2110 C C . LYS A 1 277 ? -23.144 -1.711 3.135 1.00 94.94 277 LYS A C 1
ATOM 2112 O O . LYS A 1 277 ? -24.264 -2.101 3.462 1.00 94.94 277 LYS A O 1
ATOM 2117 N N . ARG A 1 278 ? -22.782 -1.620 1.853 1.00 91.62 278 ARG A N 1
ATOM 2118 C CA . ARG A 1 278 ? -23.642 -2.031 0.740 1.00 91.62 278 ARG A CA 1
ATOM 2119 C C . ARG A 1 278 ? -22.839 -2.621 -0.407 1.00 91.62 278 ARG A C 1
ATOM 2121 O O . ARG A 1 278 ? -21.667 -2.321 -0.589 1.00 91.62 278 ARG A O 1
ATOM 2128 N N . GLU A 1 279 ? -23.519 -3.415 -1.218 1.00 89.69 279 GLU A N 1
ATOM 2129 C CA . GLU A 1 279 ? -22.958 -3.951 -2.452 1.00 89.69 279 GLU A CA 1
ATOM 2130 C C . GLU A 1 279 ? -22.921 -2.892 -3.557 1.00 89.69 279 GLU A C 1
ATOM 2132 O O . GLU A 1 279 ? -23.837 -2.074 -3.700 1.00 89.69 279 GLU A O 1
ATOM 2137 N N . TRP A 1 280 ? -21.874 -2.955 -4.378 1.00 92.44 280 TRP A N 1
ATOM 2138 C CA . TRP A 1 280 ? -21.671 -2.061 -5.512 1.00 92.44 280 TRP A CA 1
ATOM 2139 C C . TRP A 1 280 ? -21.589 -2.859 -6.816 1.00 92.44 280 TRP A C 1
ATOM 2141 O O . TRP A 1 280 ? -20.834 -3.831 -6.904 1.00 92.44 280 TRP A O 1
ATOM 2151 N N . PRO A 1 281 ? -22.345 -2.475 -7.862 1.00 92.94 281 PRO A N 1
ATOM 2152 C CA . PRO A 1 281 ? -22.251 -3.130 -9.159 1.00 92.94 281 PRO A CA 1
ATOM 2153 C C . PRO A 1 281 ? -20.842 -3.018 -9.745 1.00 92.94 281 PRO A C 1
ATOM 2155 O O . PRO A 1 281 ? -20.315 -1.915 -9.908 1.00 92.94 281 PRO A O 1
ATOM 2158 N N . LEU A 1 282 ? -20.262 -4.158 -10.117 1.00 93.06 282 LEU A N 1
ATOM 2159 C CA . LEU A 1 282 ? -18.959 -4.218 -10.773 1.00 93.06 282 LEU A CA 1
ATOM 2160 C C . LEU A 1 282 ? -19.075 -3.948 -12.277 1.00 93.06 282 LEU A C 1
ATOM 2162 O O . LEU A 1 282 ? -20.074 -4.288 -12.914 1.00 93.06 282 LEU A O 1
ATOM 2166 N N . LYS A 1 283 ? -18.023 -3.367 -12.860 1.00 92.56 283 LYS A N 1
ATOM 2167 C CA . LYS A 1 283 ? -17.862 -3.226 -14.314 1.00 92.56 283 LYS A CA 1
ATOM 2168 C C . LYS A 1 283 ? -17.798 -4.594 -14.997 1.00 92.56 283 LYS A C 1
ATOM 2170 O O . LYS A 1 283 ? -18.421 -4.769 -16.039 1.00 92.56 283 LYS A O 1
ATOM 2175 N N . ASP A 1 284 ? -17.049 -5.520 -14.405 1.00 89.62 284 ASP A N 1
ATOM 2176 C CA . ASP A 1 284 ? -16.914 -6.901 -14.861 1.00 89.62 284 ASP A CA 1
ATOM 2177 C C . ASP A 1 284 ? -17.147 -7.857 -13.676 1.00 89.62 284 ASP A C 1
ATOM 2179 O O . ASP A 1 284 ? -16.330 -7.882 -12.751 1.00 89.62 284 ASP A O 1
ATOM 2183 N N . PRO A 1 285 ? -18.281 -8.582 -13.652 1.00 83.44 285 PRO A N 1
ATOM 2184 C CA . PRO A 1 285 ? -18.603 -9.544 -12.609 1.00 83.44 285 PRO A CA 1
ATOM 2185 C C . PRO A 1 285 ? -18.077 -10.964 -12.902 1.00 83.44 285 PRO A C 1
ATOM 2187 O O . PRO A 1 285 ? -18.431 -11.871 -12.151 1.00 83.44 285 PRO A O 1
ATOM 2190 N N . ASP A 1 286 ? -17.263 -11.185 -13.945 1.00 83.31 286 ASP A N 1
ATOM 2191 C CA . ASP A 1 286 ? -16.658 -12.494 -14.240 1.00 83.31 286 ASP A CA 1
ATOM 2192 C C . ASP A 1 286 ? -15.556 -12.863 -13.229 1.00 83.31 286 ASP A C 1
ATOM 2194 O O . ASP A 1 286 ? -14.538 -12.168 -13.155 1.00 83.31 286 ASP A O 1
ATOM 2198 N N . PRO A 1 287 ? -15.690 -13.979 -12.487 1.00 74.81 287 PRO A N 1
ATOM 2199 C CA . PRO A 1 287 ? -14.688 -14.397 -11.517 1.00 74.81 287 PRO A CA 1
ATOM 2200 C C . PRO A 1 287 ? -13.292 -14.672 -12.084 1.00 74.81 287 PRO A C 1
ATOM 2202 O O . PRO A 1 287 ? -12.315 -14.650 -11.340 1.00 74.81 287 PRO A O 1
ATOM 2205 N N . ALA A 1 288 ? -13.178 -14.947 -13.385 1.00 72.88 288 ALA A N 1
ATOM 2206 C CA . ALA A 1 288 ? -11.898 -15.253 -14.014 1.00 72.88 288 ALA A CA 1
ATOM 2207 C C . ALA A 1 288 ? -11.069 -14.005 -14.376 1.00 72.88 288 ALA A C 1
ATOM 2209 O O . ALA A 1 288 ? -9.857 -14.125 -14.565 1.00 72.88 288 ALA A O 1
ATOM 2210 N N . HIS A 1 289 ? -11.697 -12.829 -14.495 1.00 76.62 289 HIS A N 1
ATOM 2211 C CA . HIS A 1 289 ? -11.047 -11.628 -15.046 1.00 76.62 289 HIS A CA 1
ATOM 2212 C C . HIS A 1 289 ? -11.415 -10.316 -14.334 1.00 76.62 289 HIS A C 1
ATOM 2214 O O . HIS A 1 289 ? -10.761 -9.295 -14.566 1.00 76.62 289 HIS A O 1
ATOM 2220 N N . GLY A 1 290 ? -12.442 -10.315 -13.483 1.00 78.38 290 GLY A N 1
ATOM 2221 C CA . GLY A 1 290 ? -12.919 -9.122 -12.797 1.00 78.38 290 GLY A CA 1
ATOM 2222 C C . GLY A 1 290 ? -11.870 -8.537 -11.853 1.00 78.38 290 GLY A C 1
ATOM 2223 O O . GLY A 1 290 ? -11.230 -9.249 -11.091 1.00 78.38 290 GLY A O 1
ATOM 2224 N N . LEU A 1 291 ? -11.707 -7.212 -11.886 1.00 84.44 291 LEU A N 1
ATOM 2225 C CA . LEU A 1 291 ? -10.717 -6.473 -11.084 1.00 84.44 291 LEU A CA 1
ATOM 2226 C C . LEU A 1 291 ? -11.345 -5.721 -9.897 1.00 84.44 291 LEU A C 1
ATOM 2228 O O . LEU A 1 291 ? -10.767 -4.765 -9.392 1.00 84.44 291 LEU A O 1
ATOM 2232 N N . GLY A 1 292 ? -12.582 -6.061 -9.517 1.00 90.38 292 GLY A N 1
ATOM 2233 C CA . GLY A 1 292 ? -13.318 -5.353 -8.458 1.00 90.38 292 GLY A CA 1
ATOM 2234 C C . GLY A 1 292 ? -13.684 -3.896 -8.787 1.00 90.38 292 GLY A C 1
ATOM 2235 O O . GLY A 1 292 ? -14.155 -3.171 -7.913 1.00 90.38 292 GLY A O 1
ATOM 2236 N N . ILE A 1 293 ? -13.489 -3.455 -10.036 1.00 93.38 293 ILE A N 1
ATOM 2237 C CA . ILE A 1 293 ? -13.783 -2.087 -10.484 1.00 93.38 293 ILE A CA 1
ATOM 2238 C C . ILE A 1 293 ? -15.288 -1.833 -10.400 1.00 93.38 293 ILE A C 1
ATOM 2240 O O . ILE A 1 293 ? -16.075 -2.542 -11.033 1.00 93.38 293 ILE A O 1
ATOM 2244 N N . VAL A 1 294 ? -15.678 -0.786 -9.675 1.00 93.75 294 VAL A N 1
ATOM 2245 C CA . VAL A 1 294 ? -17.068 -0.332 -9.586 1.00 93.75 294 VAL A CA 1
ATOM 2246 C C . VAL A 1 294 ? -17.501 0.213 -10.945 1.00 93.75 294 VAL A C 1
ATOM 2248 O O . VAL A 1 294 ? -16.729 0.875 -11.645 1.00 93.75 294 VAL A O 1
ATOM 2251 N N . ARG A 1 295 ? -18.742 -0.068 -11.353 1.00 93.88 295 ARG A N 1
ATOM 2252 C CA . ARG A 1 295 ? -19.298 0.453 -12.606 1.00 93.88 295 ARG A CA 1
ATOM 2253 C C . ARG A 1 295 ? -19.146 1.990 -12.633 1.00 93.88 295 ARG A C 1
ATOM 2255 O O . ARG A 1 295 ? -19.638 2.659 -11.722 1.00 93.88 295 ARG A O 1
ATOM 2262 N N . PRO A 1 296 ? -18.502 2.560 -13.672 1.00 91.81 296 PRO A N 1
ATOM 2263 C CA . PRO A 1 296 ? -18.288 4.002 -13.763 1.00 91.81 296 PRO A CA 1
ATOM 2264 C C . PRO A 1 296 ? -19.595 4.802 -13.711 1.00 91.81 296 PRO A C 1
ATOM 2266 O O . PRO A 1 296 ? -20.616 4.362 -14.239 1.00 91.81 296 PRO A O 1
ATOM 2269 N N . GLY A 1 297 ? -19.544 5.987 -13.098 1.00 91.75 297 GLY A N 1
ATOM 2270 C CA . GLY A 1 297 ? -20.679 6.913 -12.999 1.00 91.75 297 GLY A CA 1
ATOM 2271 C C . GLY A 1 297 ? -21.647 6.651 -11.840 1.00 91.75 297 GLY A C 1
ATOM 2272 O O . GLY A 1 297 ? -22.588 7.416 -11.673 1.00 91.75 297 GLY A O 1
ATOM 2273 N N . LEU A 1 298 ? -21.430 5.608 -11.029 1.00 92.81 298 LEU A N 1
ATOM 2274 C CA . LEU A 1 298 ? -22.260 5.337 -9.845 1.00 92.81 298 LEU A CA 1
ATOM 2275 C C . LEU A 1 298 ? -21.894 6.178 -8.617 1.00 92.81 298 LEU A C 1
ATOM 2277 O O . LEU A 1 298 ? -22.730 6.356 -7.735 1.00 92.81 298 LEU A O 1
ATOM 2281 N N . VAL A 1 299 ? -20.651 6.649 -8.547 1.00 92.94 299 VAL A N 1
ATOM 2282 C CA . VAL A 1 299 ? -20.126 7.444 -7.435 1.00 92.94 299 VAL A CA 1
ATOM 2283 C C . VAL A 1 299 ? -19.598 8.758 -8.001 1.00 92.94 299 VAL A C 1
ATOM 2285 O O . VAL A 1 299 ? -18.675 8.719 -8.822 1.00 92.94 299 VAL A O 1
ATOM 2288 N N . PRO A 1 300 ? -20.171 9.907 -7.611 1.00 92.19 300 PRO A N 1
ATOM 2289 C CA . PRO A 1 300 ? -19.588 11.210 -7.899 1.00 92.19 300 PRO A CA 1
ATOM 2290 C C . PRO A 1 300 ? -18.199 11.331 -7.264 1.00 92.19 300 PRO A C 1
ATOM 2292 O O . PRO A 1 300 ? -18.016 10.996 -6.097 1.00 92.19 300 PRO A O 1
ATOM 2295 N N . GLU A 1 301 ? -17.212 11.851 -7.998 1.00 90.06 301 GLU A N 1
ATOM 2296 C CA . GLU A 1 301 ? -15.867 12.056 -7.432 1.00 90.06 301 GLU A CA 1
ATOM 2297 C C . GLU A 1 301 ? -15.856 13.040 -6.255 1.00 90.06 301 GLU A C 1
ATOM 2299 O O . GLU A 1 301 ? -14.986 12.937 -5.396 1.00 90.06 301 GLU A O 1
ATOM 2304 N N . SER A 1 302 ? -16.828 13.957 -6.194 1.00 93.88 302 SER A N 1
ATOM 2305 C CA . SER A 1 302 ? -17.015 14.902 -5.084 1.00 93.88 302 SER A CA 1
ATOM 2306 C C . SER A 1 302 ? -17.337 14.235 -3.750 1.00 93.88 302 SER A C 1
ATOM 2308 O O . SER A 1 302 ? -17.157 14.859 -2.710 1.00 93.88 302 SER A O 1
ATOM 2310 N N . ASP A 1 303 ? -17.829 12.997 -3.783 1.00 95.38 303 ASP A N 1
ATOM 2311 C CA . ASP A 1 303 ? -18.230 12.259 -2.586 1.00 95.38 303 ASP A CA 1
ATOM 2312 C C . ASP A 1 303 ? -17.048 11.475 -1.996 1.00 95.38 303 ASP A C 1
ATOM 2314 O O . ASP A 1 303 ? -17.144 10.919 -0.902 1.00 95.38 303 ASP A O 1
ATOM 2318 N N . LEU A 1 304 ? -15.930 11.410 -2.727 1.00 96.44 304 LEU A N 1
ATOM 2319 C CA . LEU A 1 304 ? -14.717 10.756 -2.271 1.00 96.44 304 LEU A CA 1
ATOM 2320 C C . LEU A 1 304 ? -13.920 11.680 -1.348 1.00 96.44 304 LEU A C 1
ATOM 2322 O O . LEU A 1 304 ? -13.675 12.844 -1.662 1.00 96.44 304 LEU A O 1
ATOM 2326 N N . VAL A 1 305 ? -13.445 11.120 -0.243 1.00 97.19 305 VAL A N 1
ATOM 2327 C CA . VAL A 1 305 ? -12.627 11.808 0.755 1.00 97.19 305 VAL A CA 1
ATOM 2328 C C . VAL A 1 305 ? -11.181 11.348 0.624 1.00 97.19 305 VAL A C 1
ATOM 2330 O O . VAL A 1 305 ? -10.905 10.151 0.525 1.00 97.19 305 VAL A O 1
ATOM 2333 N N . GLU A 1 306 ? -10.249 12.298 0.607 1.00 97.31 306 GLU A N 1
ATOM 2334 C CA . GLU A 1 306 ? -8.816 12.008 0.633 1.00 97.31 306 GLU A CA 1
ATOM 2335 C C . GLU A 1 306 ? -8.389 11.482 2.006 1.00 97.31 306 GLU A C 1
ATOM 2337 O O . GLU A 1 306 ? -8.693 12.078 3.038 1.00 97.31 306 GLU A O 1
ATOM 2342 N N . VAL A 1 307 ? -7.624 10.393 2.013 1.00 97.00 307 VAL A N 1
ATOM 2343 C CA . VAL A 1 307 ? -6.992 9.855 3.217 1.00 97.00 307 VAL A CA 1
ATOM 2344 C C . VAL A 1 307 ? -5.574 10.409 3.298 1.00 97.00 307 VAL A C 1
ATOM 2346 O O . VAL A 1 307 ? -4.655 9.908 2.648 1.00 97.00 307 VAL A O 1
ATOM 2349 N N . LEU A 1 308 ? -5.420 11.488 4.062 1.00 97.75 308 LEU A N 1
ATOM 2350 C CA . LEU A 1 308 ? -4.141 12.149 4.316 1.00 97.75 308 LEU A CA 1
ATOM 2351 C C . LEU A 1 308 ? -3.523 11.614 5.607 1.00 97.75 308 LEU A C 1
ATOM 2353 O O . LEU A 1 308 ? -4.238 11.347 6.573 1.00 97.75 308 LEU A O 1
ATOM 2357 N N . ALA A 1 309 ? -2.202 11.464 5.629 1.00 97.56 309 ALA A N 1
ATOM 2358 C CA . ALA A 1 309 ? -1.511 10.905 6.784 1.00 97.56 309 ALA A CA 1
ATOM 2359 C C . ALA A 1 309 ? -0.022 11.291 6.806 1.00 97.56 309 ALA A C 1
ATOM 2361 O O . ALA A 1 309 ? 0.620 11.276 5.750 1.00 97.56 309 ALA A O 1
ATOM 2362 N N . PRO A 1 310 ? 0.566 11.586 7.982 1.00 98.00 310 PRO A N 1
ATOM 2363 C CA . PRO A 1 310 ? 2.014 11.699 8.107 1.00 98.00 310 PRO A CA 1
ATOM 2364 C C . PRO A 1 310 ? 2.697 10.351 7.829 1.00 98.00 310 PRO A C 1
ATOM 2366 O O . PRO A 1 310 ? 2.071 9.287 7.913 1.00 98.00 310 PRO A O 1
ATOM 2369 N N . ALA A 1 311 ? 3.994 10.390 7.519 1.00 98.12 311 ALA A N 1
ATOM 2370 C CA . ALA A 1 311 ? 4.797 9.175 7.405 1.00 98.12 311 ALA A CA 1
ATOM 2371 C C . ALA A 1 311 ? 4.732 8.361 8.711 1.00 98.12 311 ALA A C 1
ATOM 2373 O O . ALA A 1 311 ? 4.682 8.920 9.804 1.00 98.12 311 ALA A O 1
ATOM 2374 N N . GLY A 1 312 ? 4.721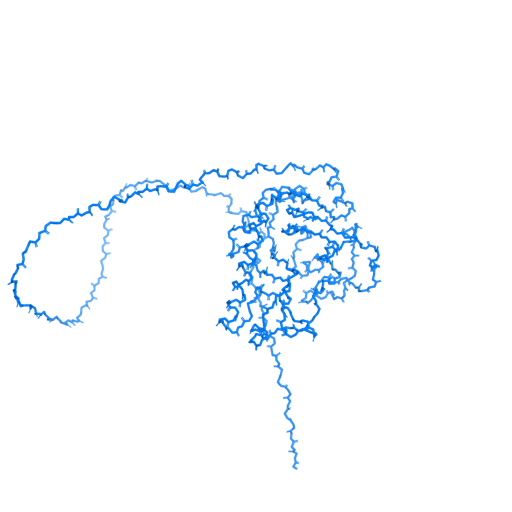 7.038 8.592 1.00 98.12 312 GLY A N 1
ATOM 2375 C CA . GLY A 1 312 ? 4.628 6.101 9.711 1.00 98.12 312 GLY A CA 1
ATOM 2376 C C . GLY A 1 312 ? 3.209 5.796 10.164 1.00 98.12 312 GLY A C 1
ATOM 2377 O O . GLY A 1 312 ? 3.021 4.968 11.053 1.00 98.12 312 GLY A O 1
ATOM 2378 N N . SER A 1 313 ? 2.207 6.415 9.545 1.00 98.38 313 SER A N 1
ATOM 2379 C CA . SER A 1 313 ? 0.806 6.113 9.829 1.00 98.38 313 SER A CA 1
ATOM 2380 C C . SER A 1 313 ? 0.388 4.757 9.265 1.00 98.38 313 SER A C 1
ATOM 2382 O O . SER A 1 313 ? 0.847 4.350 8.195 1.00 98.38 313 SER A O 1
ATOM 2384 N N . VAL A 1 314 ? -0.539 4.095 9.953 1.00 97.94 314 VAL A N 1
ATOM 2385 C CA . VAL A 1 314 ? -1.232 2.897 9.472 1.00 97.94 314 VAL A CA 1
ATOM 2386 C C . VAL A 1 314 ? -2.646 3.285 9.060 1.00 97.94 314 VAL A C 1
ATOM 2388 O O . VAL A 1 314 ? -3.399 3.850 9.848 1.00 97.94 314 VAL A O 1
ATOM 2391 N N . LEU A 1 315 ? -2.999 2.980 7.820 1.00 97.31 315 LEU A N 1
ATOM 2392 C CA . LEU A 1 315 ? -4.344 3.090 7.277 1.00 97.31 315 LEU A CA 1
ATOM 2393 C C . LEU A 1 315 ? -4.961 1.691 7.315 1.00 97.31 315 LEU A C 1
ATOM 2395 O O . LEU A 1 315 ? -4.318 0.742 6.861 1.00 97.31 315 LEU A O 1
ATOM 2399 N N . ILE A 1 316 ? -6.174 1.573 7.843 1.00 96.12 316 ILE A N 1
ATOM 2400 C CA . ILE A 1 316 ? -6.978 0.342 7.869 1.00 96.12 316 ILE A CA 1
ATOM 2401 C C . ILE A 1 316 ? -8.277 0.605 7.120 1.00 96.12 316 ILE A C 1
ATOM 2403 O O . ILE A 1 316 ? -8.892 1.659 7.404 1.00 96.12 316 ILE A O 1
#